Protein 3V2I (pdb70)

Structure (mmCIF, N/CA/C/O backbone):
data_3V2I
#
_entry.id   3V2I
#
_cell.length_a   53.340
_cell.length_b   93.580
_cell.length_c   106.760
_cell.angle_alpha   90.000
_cell.angle_beta   90.000
_cell.angle_gamma   90.000
#
_symmetry.space_group_name_H-M   'I 2 2 2'
#
loop_
_entity.id
_entity.type
_entity.pdbx_description
1 polymer 'Peptidyl-tRNA hydrolase'
2 non-polymer 'CITRIC ACID'
3 non-polymer 'UNKNOWN LIGAND'
4 water water
#
loop_
_atom_site.group_PDB
_atom_site.id
_atom_site.type_symbol
_atom_site.label_atom_id
_atom_site.label_alt_id
_atom_site.label_comp_id
_atom_site.label_asym_id
_atom_site.label_entity_id
_atom_site.label_seq_id
_atom_site.pdbx_PDB_ins_code
_atom_site.Cartn_x
_atom_site.Cartn_y
_atom_site.Cartn_z
_atom_site.occupancy
_atom_site.B_iso_or_equiv
_atom_site.auth_seq_id
_atom_site.auth_comp_id
_atom_site.auth_asym_id
_atom_site.auth_atom_id
_atom_site.pdbx_PDB_model_num
ATOM 1 N N . MET A 1 22 ? -3.491 13.047 29.535 1.00 29.19 1 MET A N 1
ATOM 2 C CA . MET A 1 22 ? -2.603 11.965 29.000 1.00 26.69 1 MET A CA 1
ATOM 3 C C . MET A 1 22 ? -1.243 12.544 28.667 1.00 23.88 1 MET A C 1
ATOM 4 O O . MET A 1 22 ? -1.118 13.490 27.882 1.00 23.38 1 MET A O 1
ATOM 9 N N . ILE A 1 23 ? -0.224 11.959 29.270 1.00 20.79 2 ILE A N 1
ATOM 10 C CA . ILE A 1 23 ? 1.128 12.514 29.212 1.00 19.04 2 ILE A CA 1
ATOM 11 C C . ILE A 1 23 ? 1.787 12.167 27.893 1.00 18.63 2 ILE A C 1
ATOM 12 O O . ILE A 1 23 ? 1.832 11.000 27.482 1.00 18.34 2 ILE A O 1
ATOM 17 N N . LYS A 1 24 ? 2.300 13.194 27.216 1.00 17.58 3 LYS A N 1
ATOM 18 C CA . LYS A 1 24 ? 2.952 13.033 25.940 1.00 17.97 3 LYS A CA 1
ATOM 19 C C . LYS A 1 24 ? 4.454 13.278 26.011 1.00 16.26 3 LYS A C 1
ATOM 20 O O . LYS A 1 24 ? 5.140 12.933 25.061 1.00 16.51 3 LYS A O 1
ATOM 26 N N . LEU A 1 25 ? 4.957 13.888 27.085 1.00 14.80 4 LEU A N 1
ATOM 27 C CA . LEU A 1 25 ? 6.390 14.126 27.278 1.00 13.84 4 LEU A CA 1
ATOM 28 C C . LEU A 1 25 ? 6.746 13.836 28.717 1.00 12.99 4 LEU A C 1
ATOM 29 O O . LEU A 1 25 ? 6.101 14.385 29.641 1.00 12.78 4 LEU A O 1
ATOM 34 N N . ILE A 1 26 ? 7.779 13.018 28.916 1.00 12.36 5 ILE A N 1
ATOM 35 C CA . ILE A 1 26 ? 8.385 12.795 30.225 1.00 11.98 5 ILE A CA 1
ATOM 36 C C . ILE A 1 26 ? 9.822 13.329 30.173 1.00 11.71 5 ILE A C 1
ATOM 37 O O . ILE A 1 26 ? 10.627 12.903 29.332 1.00 11.96 5 ILE A O 1
ATOM 42 N N . VAL A 1 27 ? 10.099 14.305 31.043 1.00 11.47 6 VAL A N 1
ATOM 43 C CA . VAL A 1 27 ? 11.385 14.944 31.150 1.00 11.42 6 VAL A CA 1
ATOM 44 C C . VAL A 1 27 ? 12.047 14.458 32.430 1.00 11.29 6 VAL A C 1
ATOM 45 O O . VAL A 1 27 ? 11.409 14.424 33.488 1.00 11.48 6 VAL A O 1
ATOM 49 N N . GLY A 1 28 ? 13.318 14.103 32.341 1.00 11.29 7 GLY A N 1
ATOM 50 C CA . GLY A 1 28 ? 14.130 13.879 33.529 1.00 11.34 7 GLY A CA 1
ATOM 51 C C . GLY A 1 28 ? 15.157 14.970 33.681 1.00 11.73 7 GLY A C 1
ATOM 52 O O . GLY A 1 28 ? 15.824 15.325 32.696 1.00 12.02 7 GLY A O 1
ATOM 53 N N . LEU A 1 29 ? 15.283 15.532 34.889 1.00 11.65 8 LEU A N 1
ATOM 54 C CA . LEU A 1 29 ? 16.225 16.624 35.130 1.00 11.88 8 LEU A CA 1
ATOM 55 C C . LEU A 1 29 ? 17.577 16.171 35.705 1.00 11.86 8 LEU A C 1
ATOM 56 O O . LEU A 1 29 ? 17.691 15.160 36.429 1.00 11.53 8 LEU A O 1
ATOM 61 N N . GLY A 1 30 ? 18.589 16.956 35.387 1.00 11.85 9 GLY A N 1
ATOM 62 C CA . GLY A 1 30 ? 19.964 16.678 35.822 1.00 12.25 9 GLY A CA 1
ATOM 63 C C . GLY A 1 30 ? 20.958 17.580 35.136 1.00 12.71 9 GLY A C 1
ATOM 64 O O . GLY A 1 30 ? 20.593 18.492 34.406 1.00 13.89 9 GLY A O 1
ATOM 65 N N . ASN A 1 31 ? 22.228 17.372 35.451 1.00 13.04 10 ASN A N 1
ATOM 66 C CA . ASN A 1 31 ? 23.334 18.069 34.802 1.00 13.60 10 ASN A CA 1
ATOM 67 C C . ASN A 1 31 ? 24.065 17.107 33.866 1.00 14.22 10 ASN A C 1
ATOM 68 O O . ASN A 1 31 ? 24.106 15.917 34.111 1.00 14.21 10 ASN A O 1
ATOM 73 N N . PRO A 1 32 ? 24.670 17.643 32.812 1.00 14.89 11 PRO A N 1
ATOM 74 C CA . PRO A 1 32 ? 25.408 16.868 31.804 1.00 16.29 11 PRO A CA 1
ATOM 75 C C . PRO A 1 32 ? 26.778 16.457 32.287 1.00 17.45 11 PRO A C 1
ATOM 76 O O . PRO A 1 32 ? 27.398 17.167 33.070 1.00 18.47 11 PRO A O 1
ATOM 80 N N . GLY A 1 33 ? 27.267 15.344 31.768 1.00 18.63 12 GLY A N 1
ATOM 81 C CA . GLY A 1 33 ? 28.653 14.960 31.996 1.00 19.70 12 GLY A CA 1
ATOM 82 C C . GLY A 1 33 ? 28.849 13.867 33.024 1.00 20.05 12 GLY A C 1
ATOM 83 O O . GLY A 1 33 ? 28.078 13.706 33.973 1.00 18.78 12 GLY A O 1
ATOM 84 N N . ALA A 1 34 ? 29.944 13.126 32.862 1.00 21.62 13 ALA A N 1
ATOM 85 C CA . ALA A 1 34 ? 30.234 12.003 33.733 1.00 22.94 13 ALA A CA 1
ATOM 86 C C . ALA A 1 34 ? 30.304 12.361 35.218 1.00 22.86 13 ALA A C 1
ATOM 87 O O . ALA A 1 34 ? 29.889 11.572 36.062 1.00 23.57 13 ALA A O 1
ATOM 89 N N . GLU A 1 35 ? 30.817 13.540 35.532 1.00 23.68 14 GLU A N 1
ATOM 90 C CA . GLU A 1 35 ? 31.023 13.926 36.924 1.00 23.75 14 GLU A CA 1
ATOM 91 C C . GLU A 1 35 ? 29.744 14.088 37.721 1.00 21.42 14 GLU A C 1
ATOM 92 O O . GLU A 1 35 ? 29.783 14.041 38.946 1.00 21.20 14 GLU A O 1
ATOM 98 N N . TYR A 1 36 ? 28.618 14.316 37.039 1.00 18.98 15 TYR A N 1
ATOM 99 C CA . TYR A 1 36 ? 27.368 14.600 37.722 1.00 17.54 15 TYR A CA 1
ATOM 100 C C . TYR A 1 36 ? 26.429 13.397 37.788 1.00 16.64 15 TYR A C 1
ATOM 101 O O . TYR A 1 36 ? 25.398 13.449 38.462 1.00 15.46 15 TYR A O 1
ATOM 110 N N . THR A 1 37 ? 26.778 12.309 37.107 1.00 17.24 16 THR A N 1
ATOM 111 C CA A THR A 1 37 ? 25.817 11.223 36.880 0.50 17.24 16 THR A CA 1
ATOM 112 C CA B THR A 1 37 ? 25.832 11.221 36.889 0.50 17.56 16 THR A CA 1
ATOM 113 C C . THR A 1 37 ? 25.232 10.606 38.156 1.00 16.76 16 THR A C 1
ATOM 114 O O . THR A 1 37 ? 24.059 10.217 38.162 1.00 17.23 16 THR A O 1
ATOM 121 N N . ALA A 1 38 ? 26.024 10.515 39.224 1.00 16.43 17 ALA A N 1
ATOM 122 C CA . ALA A 1 38 ? 25.590 9.856 40.475 1.00 15.93 17 ALA A CA 1
ATOM 123 C C . ALA A 1 38 ? 25.069 10.837 41.525 1.00 14.95 17 ALA A C 1
ATOM 124 O O . ALA A 1 38 ? 24.652 10.427 42.623 1.00 15.02 17 ALA A O 1
ATOM 126 N N . THR A 1 39 ? 25.075 12.125 41.209 1.00 14.50 18 THR A N 1
ATOM 127 C CA . THR A 1 39 ? 24.630 13.163 42.147 1.00 13.90 18 THR A CA 1
ATOM 128 C C . THR A 1 39 ? 23.114 13.173 42.343 1.00 13.28 18 THR A C 1
ATOM 129 O O . THR A 1 39 ? 22.341 12.817 41.449 1.00 12.90 18 THR A O 1
ATOM 133 N N . ARG A 1 40 ? 22.694 13.586 43.536 1.00 13.01 19 ARG A N 1
ATOM 134 C CA . ARG A 1 40 ? 21.272 13.713 43.877 1.00 12.55 19 ARG A CA 1
ATOM 135 C C . ARG A 1 40 ? 20.471 14.524 42.855 1.00 12.12 19 ARG A C 1
ATOM 136 O O . ARG A 1 40 ? 19.315 14.204 42.565 1.00 11.99 19 ARG A O 1
ATOM 144 N N . HIS A 1 41 ? 21.084 15.580 42.294 1.00 12.44 20 HIS A N 1
ATOM 145 C CA . HIS A 1 41 ? 20.391 16.486 41.389 1.00 12.57 20 HIS A CA 1
ATOM 146 C C . HIS A 1 41 ? 20.126 15.825 40.061 1.00 11.93 20 HIS A C 1
ATOM 147 O O . HIS A 1 41 ? 19.446 16.412 39.215 1.00 11.93 20 HIS A O 1
ATOM 154 N N . ASN A 1 42 ? 20.652 14.604 39.849 1.00 11.89 21 ASN A N 1
ATOM 155 C CA . ASN A 1 42 ? 20.374 13.804 38.653 1.00 11.82 21 ASN A CA 1
ATOM 156 C C . ASN A 1 42 ? 19.323 12.709 38.843 1.00 11.59 21 ASN A C 1
ATOM 157 O O . ASN A 1 42 ? 19.162 11.864 37.960 1.00 11.71 21 ASN A O 1
ATOM 162 N N . ALA A 1 43 ? 18.559 12.771 39.935 1.00 11.60 22 ALA A N 1
ATOM 163 C CA . ALA A 1 43 ? 17.569 11.724 40.229 1.00 11.51 22 ALA A CA 1
ATOM 164 C C . ALA A 1 43 ? 16.592 11.541 39.066 1.00 11.42 22 ALA A C 1
ATOM 165 O O . ALA A 1 43 ? 16.215 10.429 38.728 1.00 11.47 22 ALA A O 1
ATOM 167 N N . GLY A 1 44 ? 16.191 12.634 38.459 1.00 11.20 23 GLY A N 1
ATOM 168 C CA . GLY A 1 44 ? 15.280 12.581 37.315 1.00 11.15 23 GLY A CA 1
ATOM 169 C C . GLY A 1 44 ? 15.852 11.860 36.122 1.00 11.53 23 GLY A C 1
ATOM 170 O O . GLY A 1 44 ? 15.158 11.086 35.457 1.00 12.02 23 GLY A O 1
ATOM 171 N N . PHE A 1 45 ? 17.131 12.071 35.847 1.00 11.50 24 PHE A N 1
ATOM 172 C CA . PHE A 1 45 ? 17.798 11.280 34.821 1.00 12.11 24 PHE A CA 1
ATOM 173 C C . PHE A 1 45 ? 17.749 9.790 35.167 1.00 12.69 24 PHE A C 1
ATOM 174 O O . PHE A 1 45 ? 17.607 8.951 34.266 1.00 13.44 24 PHE A O 1
ATOM 182 N N . TRP A 1 46 ? 17.943 9.421 36.438 1.00 13.10 25 TRP A N 1
ATOM 183 C CA . TRP A 1 46 ? 17.904 7.998 36.787 1.00 13.60 25 TRP A CA 1
ATOM 184 C C . TRP A 1 46 ? 16.585 7.380 36.388 1.00 13.55 25 TRP A C 1
ATOM 185 O O . TRP A 1 46 ? 16.547 6.302 35.809 1.00 13.75 25 TRP A O 1
ATOM 196 N N . LEU A 1 47 ? 15.504 8.097 36.669 1.00 12.83 26 LEU A N 1
ATOM 197 C CA . LEU A 1 47 ? 14.172 7.587 36.345 1.00 13.34 26 LEU A CA 1
ATOM 198 C C . LEU A 1 47 ? 13.982 7.446 34.828 1.00 13.25 26 LEU A C 1
ATOM 199 O O . LEU A 1 47 ? 13.522 6.406 34.340 1.00 13.59 26 LEU A O 1
ATOM 204 N N . VAL A 1 48 ? 14.347 8.473 34.063 1.00 12.79 27 VAL A N 1
ATOM 205 C CA . VAL A 1 48 ? 14.145 8.426 32.637 1.00 13.40 27 VAL A CA 1
ATOM 206 C C . VAL A 1 48 ? 15.061 7.410 31.948 1.00 14.08 27 VAL A C 1
ATOM 207 O O . VAL A 1 48 ? 14.643 6.723 31.021 1.00 14.61 27 VAL A O 1
ATOM 211 N N . ASP A 1 49 ? 16.282 7.261 32.452 1.00 14.65 28 ASP A N 1
ATOM 212 C CA . ASP A 1 49 ? 17.213 6.248 31.926 1.00 15.93 28 ASP A CA 1
ATOM 213 C C . ASP A 1 49 ? 16.579 4.862 32.063 1.00 16.74 28 ASP A C 1
ATOM 214 O O . ASP A 1 49 ? 16.628 4.068 31.133 1.00 17.50 28 ASP A O 1
ATOM 219 N N . GLN A 1 50 ? 16.010 4.592 33.240 1.00 17.05 29 GLN A N 1
ATOM 220 C CA . GLN A 1 50 ? 15.432 3.275 33.538 1.00 18.57 29 GLN A CA 1
ATOM 221 C C . GLN A 1 50 ? 14.149 3.088 32.740 1.00 18.44 29 GLN A C 1
ATOM 222 O O . GLN A 1 50 ? 13.923 2.017 32.202 1.00 19.18 29 GLN A O 1
ATOM 228 N N . LEU A 1 51 ? 13.348 4.144 32.595 1.00 17.08 30 LEU A N 1
ATOM 229 C CA . LEU A 1 51 ? 12.132 4.081 31.775 1.00 17.24 30 LEU A CA 1
ATOM 230 C C . LEU A 1 51 ? 12.454 3.791 30.303 1.00 17.87 30 LEU A C 1
ATOM 231 O O . LEU A 1 51 ? 11.785 2.981 29.645 1.00 18.76 30 LEU A O 1
ATOM 236 N N . ALA A 1 52 ? 13.470 4.471 29.776 1.00 17.45 31 ALA A N 1
ATOM 237 C CA . ALA A 1 52 ? 13.929 4.244 28.404 1.00 18.44 31 ALA A CA 1
ATOM 238 C C . ALA A 1 52 ? 14.340 2.789 28.211 1.00 19.91 31 ALA A C 1
ATOM 239 O O . ALA A 1 52 ? 13.917 2.146 27.250 1.00 20.49 31 ALA A O 1
ATOM 241 N N . ARG A 1 53 ? 15.136 2.269 29.136 1.00 20.74 32 ARG A N 1
ATOM 242 C CA . ARG A 1 53 ? 15.618 0.886 29.022 1.00 22.52 32 ARG A CA 1
ATOM 243 C C . ARG A 1 53 ? 14.428 -0.072 29.011 1.00 24.17 32 ARG A C 1
ATOM 244 O O . ARG A 1 53 ? 14.325 -0.983 28.162 1.00 25.13 32 ARG A O 1
ATOM 246 N N . GLU A 1 54 ? 13.508 0.154 29.936 1.00 24.40 33 GLU A N 1
ATOM 247 C CA . GLU A 1 54 ? 12.327 -0.688 30.082 1.00 26.74 33 GLU A CA 1
ATOM 248 C C . GLU A 1 54 ? 11.500 -0.684 28.803 1.00 26.82 33 GLU A C 1
ATOM 249 O O . GLU A 1 54 ? 10.961 -1.729 28.413 1.00 28.68 33 GLU A O 1
ATOM 255 N N . ALA A 1 55 ? 11.435 0.473 28.132 1.00 25.51 34 ALA A N 1
ATOM 256 C CA . ALA A 1 55 ? 10.642 0.661 26.917 1.00 26.05 34 ALA A CA 1
ATOM 257 C C . ALA A 1 55 ? 11.379 0.256 25.627 1.00 26.96 34 ALA A C 1
ATOM 258 O O . ALA A 1 55 ? 10.790 0.278 24.545 1.00 27.65 34 ALA A O 1
ATOM 260 N N . GLY A 1 56 ? 12.653 -0.101 25.738 1.00 26.85 35 GLY A N 1
ATOM 261 C CA . GLY A 1 56 ? 13.474 -0.425 24.565 1.00 28.04 35 GLY A CA 1
ATOM 262 C C . GLY A 1 56 ? 13.784 0.783 23.695 1.00 27.70 35 GLY A C 1
ATOM 263 O O . GLY A 1 56 ? 14.003 0.655 22.488 1.00 28.31 35 GLY A O 1
ATOM 264 N N . ALA A 1 57 ? 13.806 1.961 24.313 1.00 27.19 36 ALA A N 1
ATOM 265 C CA . ALA A 1 57 ? 14.054 3.211 23.603 1.00 27.01 36 ALA A CA 1
ATOM 266 C C . ALA A 1 57 ? 15.506 3.590 23.803 1.00 27.88 36 ALA A C 1
ATOM 267 O O . ALA A 1 57 ? 16.068 3.339 24.866 1.00 29.73 36 ALA A O 1
ATOM 269 N N . THR A 1 58 ? 16.116 4.201 22.794 1.00 27.59 37 THR A N 1
ATOM 270 C CA . THR A 1 58 ? 17.492 4.659 22.895 1.00 28.13 37 THR A CA 1
ATOM 271 C C . THR A 1 58 ? 17.528 6.184 22.902 1.00 26.00 37 THR A C 1
ATOM 272 O O . THR A 1 58 ? 17.076 6.828 21.957 1.00 26.09 37 THR A O 1
ATOM 276 N N . LEU A 1 59 ? 18.049 6.749 23.986 1.00 24.68 38 LEU A N 1
ATOM 277 C CA . LEU A 1 59 ? 18.219 8.193 24.086 1.00 23.13 38 LEU A CA 1
ATOM 278 C C . LEU A 1 59 ? 19.402 8.625 23.219 1.00 23.84 38 LEU A C 1
ATOM 279 O O . LEU A 1 59 ? 20.506 8.077 23.338 1.00 25.24 38 LEU A O 1
ATOM 284 N N . ARG A 1 60 ? 19.143 9.597 22.347 1.00 23.47 39 ARG A N 1
ATOM 285 C CA . ARG A 1 60 ? 20.138 10.135 21.418 1.00 26.20 39 ARG A CA 1
ATOM 286 C C . ARG A 1 60 ? 20.199 11.647 21.500 1.00 24.83 39 ARG A C 1
ATOM 287 O O . ARG A 1 60 ? 19.196 12.313 21.711 1.00 22.30 39 ARG A O 1
ATOM 295 N N . ASP A 1 61 ? 21.394 12.194 21.279 1.00 25.98 40 ASP A N 1
ATOM 296 C CA . ASP A 1 61 ? 21.578 13.632 21.255 1.00 26.66 40 ASP A CA 1
ATOM 297 C C . ASP A 1 61 ? 20.782 14.230 20.099 1.00 26.68 40 ASP A C 1
ATOM 298 O O . ASP A 1 61 ? 20.992 13.852 18.945 1.00 28.81 40 ASP A O 1
ATOM 303 N N . GLU A 1 62 ? 19.895 15.168 20.414 1.00 24.75 41 GLU A N 1
ATOM 304 C CA . GLU A 1 62 ? 19.048 15.842 19.436 1.00 26.38 41 GLU A CA 1
ATOM 305 C C . GLU A 1 62 ? 19.270 17.352 19.597 1.00 24.42 41 GLU A C 1
ATOM 306 O O . GLU A 1 62 ? 18.783 17.962 20.546 1.00 21.88 41 GLU A O 1
ATOM 312 N N . ARG A 1 63 ? 20.038 17.960 18.691 1.00 24.85 42 ARG A N 1
ATOM 313 C CA . ARG A 1 63 ? 20.382 19.365 18.878 1.00 24.91 42 ARG A CA 1
ATOM 314 C C . ARG A 1 63 ? 19.143 20.239 18.892 1.00 22.97 42 ARG A C 1
ATOM 315 O O . ARG A 1 63 ? 19.136 21.266 19.537 1.00 22.16 42 ARG A O 1
ATOM 323 N N . ARG A 1 64 ? 18.087 19.840 18.178 1.00 23.00 43 ARG A N 1
ATOM 324 C CA . ARG A 1 64 ? 16.867 20.646 18.164 1.00 22.95 43 ARG A CA 1
ATOM 325 C C . ARG A 1 64 ? 16.284 20.833 19.566 1.00 20.37 43 ARG A C 1
ATOM 326 O O . ARG A 1 64 ? 15.665 21.865 19.858 1.00 19.88 43 ARG A O 1
ATOM 334 N N . PHE A 1 65 ? 16.483 19.830 20.423 1.00 18.36 44 PHE A N 1
ATOM 335 C CA . PHE A 1 65 ? 15.897 19.861 21.760 1.00 17.14 44 PHE A CA 1
ATOM 336 C C . PHE A 1 65 ? 16.918 20.089 22.872 1.00 16.60 44 PHE A C 1
ATOM 337 O O . PHE A 1 65 ? 16.580 19.990 24.041 1.00 16.57 44 PHE A O 1
ATOM 345 N N . HIS A 1 66 ? 18.164 20.361 22.513 1.00 17.09 45 HIS A N 1
ATOM 346 C CA . HIS A 1 66 ? 19.218 20.640 23.487 1.00 17.30 45 HIS A CA 1
ATOM 347 C C . HIS A 1 66 ? 19.326 19.553 24.529 1.00 16.51 45 HIS A C 1
ATOM 348 O O . HIS A 1 66 ? 19.530 19.835 25.698 1.00 15.84 45 HIS A O 1
ATOM 355 N N . GLY A 1 67 ? 19.243 18.304 24.101 1.00 16.16 46 GLY A N 1
ATOM 356 C CA . GLY A 1 67 ? 19.385 17.221 25.051 1.00 16.18 46 GLY A CA 1
ATOM 357 C C . GLY A 1 67 ? 19.259 15.845 24.444 1.00 16.93 46 GLY A C 1
ATOM 358 O O . GLY A 1 67 ? 19.187 15.696 23.232 1.00 17.59 46 GLY A O 1
ATOM 359 N N . PHE A 1 68 ? 19.248 14.833 25.306 1.00 15.99 47 PHE A N 1
ATOM 360 C CA . PHE A 1 68 ? 19.036 13.467 24.863 1.00 16.94 47 PHE A CA 1
ATOM 361 C C . PHE A 1 68 ? 17.533 13.203 24.734 1.00 15.85 47 PHE A C 1
ATOM 362 O O . PHE A 1 68 ? 16.745 13.590 25.603 1.00 14.23 47 PHE A O 1
ATOM 370 N N . TYR A 1 69 ? 17.150 12.499 23.677 1.00 16.48 48 TYR A N 1
ATOM 371 C CA . TYR A 1 69 ? 15.784 12.415 23.252 1.00 16.31 48 TYR A CA 1
ATOM 372 C C . TYR A 1 69 ? 15.498 11.016 22.705 1.00 17.32 48 TYR A C 1
ATOM 373 O O . TYR A 1 69 ? 16.329 10.401 22.029 1.00 18.21 48 TYR A O 1
ATOM 382 N N . ALA A 1 70 ? 14.292 10.536 22.987 1.00 17.24 49 ALA A N 1
ATOM 383 C CA . ALA A 1 70 ? 13.750 9.334 22.326 1.00 19.25 49 ALA A CA 1
ATOM 384 C C . ALA A 1 70 ? 12.247 9.439 22.170 1.00 19.47 49 ALA A C 1
ATOM 385 O O . ALA A 1 70 ? 11.566 9.992 23.034 1.00 19.06 49 ALA A O 1
ATOM 387 N N . LYS A 1 71 ? 11.722 8.886 21.078 1.00 21.96 50 LYS A N 1
ATOM 388 C CA . LYS A 1 71 ? 10.275 8.710 20.937 1.00 23.04 50 LYS A CA 1
ATOM 389 C C . LYS A 1 71 ? 9.966 7.278 21.333 1.00 23.70 50 LYS A C 1
ATOM 390 O O . LYS A 1 71 ? 10.291 6.343 20.594 1.00 25.41 50 LYS A O 1
ATOM 396 N N . ALA A 1 72 ? 9.347 7.119 22.494 1.00 22.19 51 ALA A N 1
ATOM 397 C CA . ALA A 1 72 ? 9.161 5.817 23.112 1.00 22.98 51 ALA A CA 1
ATOM 398 C C . ALA A 1 72 ? 7.745 5.351 22.872 1.00 23.65 51 ALA A C 1
ATOM 399 O O . ALA A 1 72 ? 6.851 6.167 22.628 1.00 23.72 51 ALA A O 1
ATOM 401 N N . ARG A 1 73 ? 7.562 4.033 22.886 1.00 24.81 52 ARG A N 1
ATOM 402 C CA . ARG A 1 73 ? 6.229 3.432 22.901 1.00 25.67 52 ARG A CA 1
ATOM 403 C C . ARG A 1 73 ? 6.008 2.910 24.313 1.00 24.98 52 ARG A C 1
ATOM 404 O O . ARG A 1 73 ? 6.696 1.973 24.746 1.00 25.89 52 ARG A O 1
ATOM 406 N N . LEU A 1 74 ? 5.094 3.539 25.051 1.00 22.87 53 LEU A N 1
ATOM 407 C CA . LEU A 1 74 ? 4.842 3.192 26.441 1.00 22.18 53 LEU A CA 1
ATOM 408 C C . LEU A 1 74 ? 3.384 2.813 26.597 1.00 21.33 53 LEU A C 1
ATOM 409 O O . LEU A 1 74 ? 2.510 3.664 26.498 1.00 20.38 53 LEU A O 1
ATOM 414 N N . TYR A 1 75 ? 3.136 1.542 26.875 1.00 20.99 54 TYR A N 1
ATOM 415 C CA . TYR A 1 75 ? 1.784 1.062 27.160 1.00 21.71 54 TYR A CA 1
ATOM 416 C C . TYR A 1 75 ? 0.788 1.479 26.075 1.00 21.65 54 TYR A C 1
ATOM 417 O O . TYR A 1 75 ? -0.353 1.868 26.351 1.00 21.12 54 TYR A O 1
ATOM 426 N N . GLY A 1 76 ? 1.237 1.372 24.828 1.00 22.30 55 GLY A N 1
ATOM 427 C CA . GLY A 1 76 ? 0.398 1.645 23.668 1.00 23.16 55 GLY A CA 1
ATOM 428 C C . GLY A 1 76 ? 0.362 3.098 23.222 1.00 22.91 55 GLY A C 1
ATOM 429 O O . GLY A 1 76 ? -0.328 3.430 22.244 1.00 24.22 55 GLY A O 1
ATOM 430 N N . GLU A 1 77 ? 1.081 3.966 23.931 1.00 21.98 56 GLU A N 1
ATOM 431 C CA . GLU A 1 77 ? 1.091 5.388 23.611 1.00 22.13 56 GLU A CA 1
ATOM 432 C C . GLU A 1 77 ? 2.464 5.841 23.143 1.00 22.55 56 GLU A C 1
ATOM 433 O O . GLU A 1 77 ? 3.492 5.327 23.591 1.00 22.70 56 GLU A O 1
ATOM 439 N N . GLU A 1 78 ? 2.460 6.821 22.240 1.00 23.07 57 GLU A N 1
ATOM 440 C CA . GLU A 1 78 ? 3.680 7.481 21.800 1.00 23.77 57 GLU A CA 1
ATOM 441 C C . GLU A 1 78 ? 4.038 8.560 22.825 1.00 20.76 57 GLU A C 1
ATOM 442 O O . GLU A 1 78 ? 3.257 9.492 23.027 1.00 20.94 57 GLU A O 1
ATOM 448 N N . VAL A 1 79 ? 5.184 8.411 23.491 1.00 18.72 58 VAL A N 1
ATOM 449 C CA . VAL A 1 79 ? 5.594 9.359 24.543 1.00 16.89 58 VAL A CA 1
ATOM 450 C C . VAL A 1 79 ? 7.025 9.795 24.309 1.00 15.99 58 VAL A C 1
ATOM 451 O O . VAL A 1 79 ? 7.939 8.963 24.217 1.00 15.87 58 VAL A O 1
ATOM 455 N N . HIS A 1 80 ? 7.235 11.108 24.244 1.00 15.24 59 HIS A N 1
ATOM 456 C CA . HIS A 1 80 ? 8.596 11.622 24.077 1.00 14.74 59 HIS A CA 1
ATOM 457 C C . HIS A 1 80 ? 9.317 11.574 25.391 1.00 13.79 59 HIS A C 1
ATOM 458 O O . HIS A 1 80 ? 8.714 11.884 26.411 1.00 13.53 59 HIS A O 1
ATOM 465 N N . LEU A 1 81 ? 10.591 11.185 25.355 1.00 13.61 60 LEU A N 1
ATOM 466 C CA . LEU A 1 81 ? 11.455 11.163 26.537 1.00 13.26 60 LEU A CA 1
ATOM 467 C C . LEU A 1 81 ? 12.578 12.159 26.348 1.00 13.20 60 LEU A C 1
ATOM 468 O O . LEU A 1 81 ? 13.221 12.179 25.292 1.00 13.66 60 LEU A O 1
ATOM 473 N N . LEU A 1 82 ? 12.852 12.961 27.378 1.00 12.72 61 LEU A N 1
ATOM 474 C CA . LEU A 1 82 ? 13.858 14.019 27.254 1.00 12.77 61 LEU A CA 1
ATOM 475 C C . LEU A 1 82 ? 14.706 14.162 28.510 1.00 12.45 61 LEU A C 1
ATOM 476 O O . LEU A 1 82 ? 14.167 14.238 29.602 1.00 11.87 61 LEU A O 1
ATOM 481 N N . GLU A 1 83 ? 16.022 14.228 28.317 1.00 12.36 62 GLU A N 1
ATOM 482 C CA . GLU A 1 83 ? 16.979 14.628 29.352 1.00 12.45 62 GLU A CA 1
ATOM 483 C C . GLU A 1 83 ? 17.765 15.844 28.866 1.00 12.46 62 GLU A C 1
ATOM 484 O O . GLU A 1 83 ? 18.740 15.679 28.097 1.00 12.62 62 GLU A O 1
ATOM 490 N N . PRO A 1 84 ? 17.397 17.054 29.320 1.00 12.28 63 PRO A N 1
ATOM 491 C CA . PRO A 1 84 ? 18.111 18.233 28.845 1.00 12.80 63 PRO A CA 1
ATOM 492 C C . PRO A 1 84 ? 19.595 18.171 29.158 1.00 13.16 63 PRO A C 1
ATOM 493 O O . PRO A 1 84 ? 19.967 17.656 30.210 1.00 12.83 63 PRO A O 1
ATOM 497 N N . GLN A 1 85 ? 20.419 18.668 28.252 1.00 13.95 64 GLN A N 1
ATOM 498 C CA . GLN A 1 85 ? 21.881 18.711 28.427 1.00 14.65 64 GLN A CA 1
ATOM 499 C C . GLN A 1 85 ? 22.372 20.145 28.497 1.00 14.88 64 GLN A C 1
ATOM 500 O O . GLN A 1 85 ? 23.475 20.459 28.085 1.00 16.64 64 GLN A O 1
ATOM 506 N N . THR A 1 86 ? 21.564 20.980 29.136 1.00 14.09 65 THR A N 1
ATOM 507 C CA . THR A 1 86 ? 21.732 22.408 29.210 1.00 14.34 65 THR A CA 1
ATOM 508 C C . THR A 1 86 ? 22.398 22.912 30.491 1.00 14.29 65 THR A C 1
ATOM 509 O O . THR A 1 86 ? 22.647 24.104 30.622 1.00 14.93 65 THR A O 1
ATOM 513 N N . TYR A 1 87 ? 22.674 21.994 31.442 1.00 13.97 66 TYR A N 1
ATOM 514 C CA . TYR A 1 87 ? 22.837 22.299 32.865 1.00 13.74 66 TYR A CA 1
ATOM 515 C C . TYR A 1 87 ? 21.459 22.569 33.492 1.00 13.33 66 TYR A C 1
ATOM 516 O O . TYR A 1 87 ? 20.512 22.975 32.825 1.00 12.65 66 TYR A O 1
ATOM 525 N N . MET A 1 88 ? 21.341 22.305 34.787 1.00 13.18 67 MET A N 1
ATOM 526 C CA . MET A 1 88 ? 20.037 22.299 35.445 1.00 13.05 67 MET A CA 1
ATOM 527 C C . MET A 1 88 ? 19.280 23.604 35.253 1.00 13.44 67 MET A C 1
ATOM 528 O O . MET A 1 88 ? 18.080 23.584 34.927 1.00 13.27 67 MET A O 1
ATOM 533 N N . ASN A 1 89 ? 19.956 24.736 35.454 1.00 14.22 68 ASN A N 1
ATOM 534 C CA . ASN A 1 89 ? 19.293 26.050 35.464 1.00 14.76 68 ASN A CA 1
ATOM 535 C C . ASN A 1 89 ? 18.859 26.555 34.098 1.00 14.74 68 ASN A C 1
ATOM 536 O O . ASN A 1 89 ? 18.250 27.630 34.007 1.00 16.53 68 ASN A O 1
ATOM 541 N N . ARG A 1 90 ? 19.208 25.805 33.036 1.00 14.15 69 ARG A N 1
ATOM 542 C CA . ARG A 1 90 ? 18.800 26.137 31.673 1.00 13.96 69 ARG A CA 1
ATOM 543 C C . ARG A 1 90 ? 17.878 25.074 31.057 1.00 13.42 69 ARG A C 1
ATOM 544 O O . ARG A 1 90 ? 17.599 25.099 29.871 1.00 14.02 69 ARG A O 1
ATOM 552 N N . SER A 1 91 ? 17.347 24.181 31.896 1.00 12.89 70 SER A N 1
ATOM 553 C CA . SER A 1 91 ? 16.517 23.060 31.426 1.00 12.17 70 SER A CA 1
ATOM 554 C C . SER A 1 91 ? 15.314 23.513 30.605 1.00 12.32 70 SER A C 1
ATOM 555 O O . SER A 1 91 ? 14.844 22.789 29.728 1.00 11.67 70 SER A O 1
ATOM 558 N N . GLY A 1 92 ? 14.781 24.682 30.938 1.00 12.81 71 GLY A N 1
ATOM 559 C CA . GLY A 1 92 ? 13.640 25.215 30.205 1.00 13.63 71 GLY A CA 1
ATOM 560 C C . GLY A 1 92 ? 13.865 25.422 28.720 1.00 14.30 71 GLY A C 1
ATOM 561 O O . GLY A 1 92 ? 12.916 25.255 27.920 1.00 13.71 71 GLY A O 1
ATOM 562 N N . GLN A 1 93 ? 15.088 25.761 28.313 1.00 15.50 72 GLN A N 1
ATOM 563 C CA . GLN A 1 93 ? 15.388 25.932 26.876 1.00 16.81 72 GLN A CA 1
ATOM 564 C C . GLN A 1 93 ? 15.149 24.631 26.124 1.00 15.73 72 GLN A C 1
ATOM 565 O O . GLN A 1 93 ? 14.669 24.615 24.995 1.00 16.12 72 GLN A O 1
ATOM 571 N N . SER A 1 94 ? 15.472 23.537 26.794 1.00 15.97 73 SER A N 1
ATOM 572 C CA . SER A 1 94 ? 15.266 22.194 26.209 1.00 14.08 73 SER A CA 1
ATOM 573 C C . SER A 1 94 ? 13.784 21.787 26.141 1.00 13.44 73 SER A C 1
ATOM 574 O O . SER A 1 94 ? 13.249 21.354 25.087 1.00 12.86 73 SER A O 1
ATOM 577 N N . VAL A 1 95 ? 13.093 21.932 27.269 1.00 12.99 74 VAL A N 1
ATOM 578 C CA . VAL A 1 95 ? 11.704 21.524 27.364 1.00 12.51 74 VAL A CA 1
ATOM 579 C C . VAL A 1 95 ? 10.837 22.325 26.373 1.00 12.81 74 VAL A C 1
ATOM 580 O O . VAL A 1 95 ? 9.975 21.728 25.722 1.00 12.76 74 VAL A O 1
ATOM 584 N N . VAL A 1 96 ? 11.037 23.659 26.260 1.00 13.77 75 VAL A N 1
ATOM 585 C CA . VAL A 1 96 ? 10.139 24.468 25.468 1.00 14.13 75 VAL A CA 1
ATOM 586 C C . VAL A 1 96 ? 10.409 24.187 23.992 1.00 14.02 75 VAL A C 1
ATOM 587 O O . VAL A 1 96 ? 9.472 24.216 23.209 1.00 14.21 75 VAL A O 1
ATOM 591 N N . ALA A 1 97 ? 11.656 23.915 23.610 1.00 13.95 76 ALA A N 1
ATOM 592 C CA . ALA A 1 97 ? 11.978 23.590 22.233 1.00 14.24 76 ALA A CA 1
ATOM 593 C C . ALA A 1 97 ? 11.187 22.375 21.782 1.00 13.99 76 ALA A C 1
ATOM 594 O O . ALA A 1 97 ? 10.561 22.386 20.722 1.00 15.11 76 ALA A O 1
ATOM 596 N N . LEU A 1 98 ? 11.136 21.350 22.633 1.00 13.35 77 LEU A N 1
ATOM 597 C CA . LEU A 1 98 ? 10.405 20.132 22.294 1.00 13.30 77 LEU A CA 1
ATOM 598 C C . LEU A 1 98 ? 8.887 20.376 22.348 1.00 13.67 77 LEU A C 1
ATOM 599 O O . LEU A 1 98 ? 8.152 20.010 21.432 1.00 13.88 77 LEU A O 1
ATOM 604 N N . ALA A 1 99 ? 8.428 21.030 23.396 1.00 14.22 78 ALA A N 1
ATOM 605 C CA . ALA A 1 99 ? 6.990 21.252 23.588 1.00 14.61 78 ALA A CA 1
ATOM 606 C C . ALA A 1 99 ? 6.416 22.052 22.435 1.00 15.31 78 ALA A C 1
ATOM 607 O O . ALA A 1 99 ? 5.349 21.710 21.930 1.00 16.11 78 ALA A O 1
ATOM 609 N N . HIS A 1 100 ? 7.115 23.094 21.996 1.00 16.09 79 HIS A N 1
ATOM 610 C CA . HIS A 1 100 ? 6.624 23.888 20.853 1.00 17.08 79 HIS A CA 1
ATOM 611 C C . HIS A 1 100 ? 6.687 23.138 19.541 1.00 17.39 79 HIS A C 1
ATOM 612 O O . HIS A 1 100 ? 5.799 23.299 18.672 1.00 18.40 79 HIS A O 1
ATOM 619 N N . PHE A 1 101 ? 7.722 22.323 19.366 1.00 17.17 80 PHE A N 1
ATOM 620 C CA . PHE A 1 101 ? 7.865 21.537 18.148 1.00 17.72 80 PHE A CA 1
ATOM 621 C C . PHE A 1 101 ? 6.746 20.529 17.952 1.00 17.57 80 PHE A C 1
ATOM 622 O O . PHE A 1 101 ? 6.187 20.415 16.852 1.00 18.45 80 PHE A O 1
ATOM 630 N N . PHE A 1 102 ? 6.378 19.817 19.012 1.00 16.75 81 PHE A N 1
ATOM 631 C CA . PHE A 1 102 ? 5.331 18.797 18.912 1.00 16.98 81 PHE A CA 1
ATOM 632 C C . PHE A 1 102 ? 3.949 19.284 19.400 1.00 16.99 81 PHE A C 1
ATOM 633 O O . PHE A 1 102 ? 3.004 18.498 19.427 1.00 17.42 81 PHE A O 1
ATOM 641 N N . LYS A 1 103 ? 3.848 20.561 19.751 1.00 16.92 82 LYS A N 1
ATOM 642 C CA . LYS A 1 103 ? 2.604 21.175 20.243 1.00 17.23 82 LYS A CA 1
ATOM 643 C C . LYS A 1 103 ? 2.063 20.417 21.468 1.00 16.10 82 LYS A C 1
ATOM 644 O O . LYS A 1 103 ? 0.907 19.963 21.511 1.00 16.46 82 LYS A O 1
ATOM 650 N N . ILE A 1 104 ? 2.934 20.331 22.468 1.00 14.84 83 ILE A N 1
ATOM 651 C CA A ILE A 1 104 ? 2.623 19.679 23.751 0.50 14.72 83 ILE A CA 1
ATOM 652 C CA B ILE A 1 104 ? 2.624 19.666 23.736 0.50 14.51 83 ILE A CA 1
ATOM 653 C C . ILE A 1 104 ? 2.332 20.725 24.809 1.00 14.61 83 ILE A C 1
ATOM 654 O O . ILE A 1 104 ? 3.122 21.673 25.017 1.00 15.43 83 ILE A O 1
ATOM 663 N N . LEU A 1 105 ? 1.200 20.577 25.489 1.00 14.44 84 LEU A N 1
ATOM 664 C CA . LEU A 1 105 ? 0.781 21.521 26.528 1.00 14.90 84 LEU A CA 1
ATOM 665 C C . LEU A 1 105 ? 1.428 21.189 27.859 1.00 15.13 84 LEU A C 1
ATOM 666 O O . LEU A 1 105 ? 1.752 20.010 28.109 1.00 14.43 84 LEU A O 1
ATOM 671 N N . PRO A 1 106 ? 1.550 22.194 28.754 1.00 15.82 85 PRO A N 1
ATOM 672 C CA . PRO A 1 106 ? 2.081 21.894 30.077 1.00 16.08 85 PRO A CA 1
ATOM 673 C C . PRO A 1 106 ?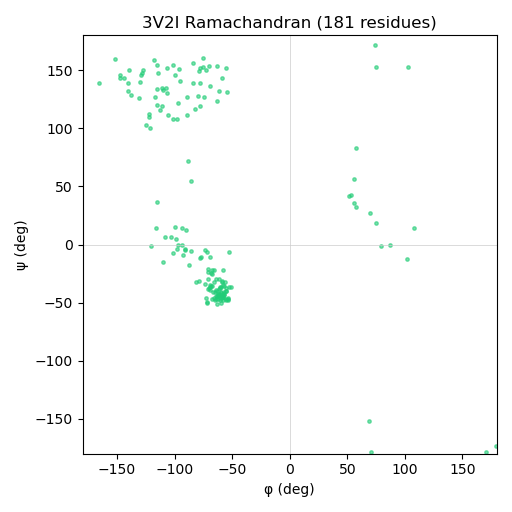 1.345 20.742 30.787 1.00 16.01 85 PRO A C 1
ATOM 674 O O . PRO A 1 106 ? 1.987 19.908 31.421 1.00 15.42 85 PRO A O 1
ATOM 678 N N . ASN A 1 107 ? 0.031 20.632 30.623 1.00 17.05 86 ASN A N 1
ATOM 679 C CA . ASN A 1 107 ? -0.747 19.589 31.275 1.00 17.82 86 ASN A CA 1
ATOM 680 C C . ASN A 1 107 ? -0.461 18.187 30.738 1.00 16.43 86 ASN A C 1
ATOM 681 O O . ASN A 1 107 ? -0.869 17.198 31.355 1.00 16.21 86 ASN A O 1
ATOM 686 N N . GLU A 1 108 ? 0.267 18.122 29.622 1.00 14.98 87 GLU A N 1
ATOM 687 C CA . GLU A 1 108 ? 0.651 16.883 28.961 1.00 14.70 87 GLU A CA 1
ATOM 688 C C . GLU A 1 108 ? 2.118 16.528 29.248 1.00 13.63 87 GLU A C 1
ATOM 689 O O . GLU A 1 108 ? 2.631 15.598 28.643 1.00 13.70 87 GLU A O 1
ATOM 695 N N . ILE A 1 109 ? 2.774 17.291 30.125 1.00 13.04 88 ILE A N 1
ATOM 696 C CA . ILE A 1 109 ? 4.191 17.114 30.460 1.00 13.06 88 ILE A CA 1
ATOM 697 C C . ILE A 1 109 ? 4.340 16.601 31.899 1.00 12.70 88 ILE A C 1
ATOM 698 O O . ILE A 1 109 ? 3.678 17.108 32.839 1.00 12.99 88 ILE A O 1
ATOM 703 N N . LEU A 1 110 ? 5.209 15.602 32.059 1.00 12.54 89 LEU A N 1
ATOM 704 C CA . LEU A 1 110 ? 5.623 15.134 33.382 1.00 12.49 89 LEU A CA 1
ATOM 705 C C . LEU A 1 110 ? 7.116 15.382 33.528 1.00 11.72 89 LEU A C 1
ATOM 706 O O . LEU A 1 110 ? 7.898 14.956 32.661 1.00 11.47 89 LEU A O 1
ATOM 711 N N . VAL A 1 111 ? 7.497 16.057 34.610 1.00 11.53 90 VAL A N 1
ATOM 712 C CA . VAL A 1 111 ? 8.900 16.337 34.924 1.00 11.43 90 VAL A CA 1
ATOM 713 C C . VAL A 1 111 ? 9.307 15.557 36.182 1.00 11.01 90 VAL A C 1
ATOM 714 O O . VAL A 1 111 ? 8.759 15.798 37.260 1.00 11.52 90 VAL A O 1
ATOM 718 N N . ALA A 1 112 ? 10.238 14.636 36.012 1.00 10.83 91 ALA A N 1
ATOM 719 C CA . ALA A 1 112 ? 10.844 13.881 37.116 1.00 10.93 91 ALA A CA 1
ATOM 720 C C . ALA A 1 112 ? 12.064 14.638 37.647 1.00 11.01 91 ALA A C 1
ATOM 721 O O . ALA A 1 112 ? 12.972 14.997 36.876 1.00 10.69 91 ALA A O 1
ATOM 723 N N . HIS A 1 113 ? 12.084 14.881 38.963 1.00 11.39 92 HIS A N 1
ATOM 724 C CA . HIS A 1 113 ? 13.148 15.667 39.586 1.00 11.25 92 HIS A CA 1
ATOM 725 C C . HIS A 1 113 ? 13.379 15.269 41.019 1.00 11.46 92 HIS A C 1
ATOM 726 O O . HIS A 1 113 ? 12.495 14.680 41.675 1.00 11.34 92 HIS A O 1
ATOM 733 N N . ASP A 1 114 ? 14.562 15.608 41.523 1.00 11.82 93 ASP A N 1
ATOM 734 C CA . ASP A 1 114 ? 14.911 15.473 42.925 1.00 12.53 93 ASP A CA 1
ATOM 735 C C . ASP A 1 114 ? 14.128 16.459 43.776 1.00 12.64 93 ASP A C 1
ATOM 736 O O . ASP A 1 114 ? 13.958 17.630 43.390 1.00 13.01 93 ASP A O 1
ATOM 741 N N . GLU A 1 115 ? 13.621 15.978 44.901 1.00 12.93 94 GLU A N 1
ATOM 742 C CA . GLU A 1 115 ? 12.797 16.783 45.806 1.00 14.08 94 GLU A CA 1
ATOM 743 C C . GLU A 1 115 ? 13.393 16.833 47.211 1.00 14.83 94 GLU A C 1
ATOM 744 O O . GLU A 1 115 ? 13.398 15.818 47.933 1.00 14.16 94 GLU A O 1
ATOM 750 N N . LEU A 1 116 ? 13.905 18.004 47.599 1.00 15.56 95 LEU A N 1
ATOM 751 C CA . LEU A 1 116 ? 14.481 18.226 48.917 1.00 17.05 95 LEU A CA 1
ATOM 752 C C . LEU A 1 116 ? 13.437 18.069 50.024 1.00 18.05 95 LEU A C 1
ATOM 753 O O . LEU A 1 116 ? 13.784 17.686 51.128 1.00 18.98 95 LEU A O 1
ATOM 758 N N . ASP A 1 117 ? 12.177 18.372 49.724 1.00 18.79 96 ASP A N 1
ATOM 759 C CA . ASP A 1 117 ? 11.140 18.415 50.760 1.00 21.47 96 ASP A CA 1
ATOM 760 C C . ASP A 1 117 ? 10.416 17.100 50.982 1.00 20.08 96 ASP A C 1
ATOM 761 O O . ASP A 1 117 ? 9.364 17.075 51.624 1.00 20.97 96 ASP A O 1
ATOM 766 N N . LEU A 1 118 ? 10.957 16.022 50.430 1.00 18.21 97 LEU A N 1
ATOM 767 C CA . LEU A 1 118 ? 10.509 14.668 50.729 1.00 17.88 97 LEU A CA 1
ATOM 768 C C . LEU A 1 118 ? 11.712 13.836 51.144 1.00 17.17 97 LEU A C 1
ATOM 769 O O . LEU A 1 118 ? 12.809 14.079 50.676 1.00 16.51 97 LEU A O 1
ATOM 774 N N . PRO A 1 119 ? 11.508 12.836 52.009 1.00 17.36 98 PRO A N 1
ATOM 775 C CA . PRO A 1 119 ? 12.642 12.027 52.426 1.00 17.03 98 PRO A CA 1
ATOM 776 C C . PRO A 1 119 ? 13.076 11.041 51.348 1.00 16.18 98 PRO A C 1
ATOM 777 O O . PRO A 1 119 ? 12.263 10.673 50.475 1.00 15.75 98 PRO A O 1
ATOM 781 N N . PRO A 1 120 ? 14.326 10.542 51.440 1.00 16.31 99 PRO A N 1
ATOM 782 C CA . PRO A 1 120 ? 14.714 9.435 50.575 1.00 15.96 99 PRO A CA 1
ATOM 783 C C . PRO A 1 120 ? 13.730 8.266 50.730 1.00 16.36 99 PRO A C 1
ATOM 784 O O . PRO A 1 120 ? 13.391 7.896 51.861 1.00 17.93 99 PRO A O 1
ATOM 788 N N . GLY A 1 121 ? 13.253 7.722 49.619 1.00 16.38 100 GLY A N 1
ATOM 789 C CA . GLY A 1 121 ? 12.330 6.609 49.658 1.00 17.14 100 GLY A CA 1
ATOM 790 C C . GLY A 1 121 ? 10.897 7.018 49.406 1.00 17.40 100 GLY A C 1
ATOM 791 O O . GLY A 1 121 ? 10.028 6.150 49.203 1.00 18.82 100 GLY A O 1
ATOM 792 N N . ALA A 1 122 ? 10.636 8.324 49.436 1.00 17.09 101 ALA A N 1
ATOM 793 C CA . ALA A 1 122 ? 9.331 8.878 49.066 1.00 17.09 101 ALA A CA 1
ATOM 794 C C . ALA A 1 122 ? 9.297 9.338 47.615 1.00 16.62 101 ALA A C 1
ATOM 795 O O . ALA A 1 122 ? 10.277 9.849 47.091 1.00 15.85 101 ALA A O 1
ATOM 797 N N . VAL A 1 123 ? 8.168 9.091 46.951 1.00 17.45 102 VAL A N 1
ATOM 798 C CA . VAL A 1 123 ? 7.922 9.636 45.624 1.00 17.11 102 VAL A CA 1
ATOM 799 C C . VAL A 1 123 ? 6.453 10.062 45.517 1.00 17.73 102 VAL A C 1
ATOM 800 O O . VAL A 1 123 ? 5.569 9.358 46.005 1.00 18.18 102 VAL A O 1
ATOM 804 N N . LYS A 1 124 ? 6.202 11.217 44.890 1.00 17.32 103 LYS A N 1
ATOM 805 C CA . LYS A 1 124 ? 4.853 11.747 44.779 1.00 18.21 103 LYS A CA 1
ATOM 806 C C . LYS A 1 124 ? 4.621 12.333 43.410 1.00 16.54 103 LYS A C 1
ATOM 807 O O . LYS A 1 124 ? 5.559 12.792 42.756 1.00 15.71 103 LYS A O 1
ATOM 813 N N . LEU A 1 125 ? 3.371 12.271 42.963 1.00 16.09 104 LEU A N 1
ATOM 814 C CA . LEU A 1 125 ? 2.923 12.874 41.716 1.00 15.73 104 LEU A CA 1
ATOM 815 C C . LEU A 1 125 ? 2.091 14.104 42.037 1.00 16.11 104 LEU A C 1
ATOM 816 O O . LEU A 1 125 ? 1.161 14.032 42.852 1.00 17.04 104 LEU A O 1
ATOM 821 N N . LYS A 1 126 ? 2.399 15.229 41.401 1.00 16.04 105 LYS A N 1
ATOM 822 C CA . LYS A 1 126 ? 1.684 16.483 41.667 1.00 17.53 105 LYS A CA 1
ATOM 823 C C . LYS A 1 126 ? 1.594 17.353 40.436 1.00 16.76 105 LYS A C 1
ATOM 824 O O . LYS A 1 126 ? 2.532 17.404 39.657 1.00 16.09 105 LYS A O 1
ATOM 830 N N . LEU A 1 127 ? 0.463 18.045 40.268 1.00 17.66 106 LEU A N 1
ATOM 831 C CA . LEU A 1 127 ? 0.292 19.029 39.190 1.00 18.02 106 LEU A CA 1
ATOM 832 C C . LEU A 1 127 ? 0.576 20.411 39.750 1.00 19.22 106 LEU A C 1
ATOM 833 O O . LEU A 1 127 ? -0.078 20.848 40.695 1.00 20.51 106 LEU A O 1
ATOM 838 N N . GLY A 1 128 ? 1.543 21.114 39.167 1.00 20.06 107 GLY A N 1
ATOM 839 C CA . GLY A 1 128 ? 1.933 22.440 39.650 1.00 21.73 107 GLY A CA 1
ATOM 840 C C . GLY A 1 128 ? 2.612 22.429 41.002 1.00 23.17 107 GLY A C 1
ATOM 841 O O . GLY A 1 128 ? 3.217 21.433 41.386 1.00 22.68 107 GLY A O 1
ATOM 842 N N . GLY A 1 129 ? 2.470 23.536 41.735 1.00 26.74 108 GLY A N 1
ATOM 843 C CA . GLY A 1 129 ? 2.948 23.623 43.123 1.00 28.80 108 GLY A CA 1
ATOM 844 C C . GLY A 1 129 ? 4.178 24.487 43.385 1.00 29.89 108 GLY A C 1
ATOM 845 O O . GLY A 1 129 ? 4.778 24.405 44.463 1.00 33.71 108 GLY A O 1
ATOM 846 N N . GLY A 1 130 ? 4.573 25.318 42.428 1.00 30.08 109 GLY A N 1
ATOM 847 C CA . GLY A 1 130 ? 5.782 26.133 42.624 1.00 28.89 109 GLY A CA 1
ATOM 848 C C . GLY A 1 130 ? 7.053 25.298 42.503 1.00 27.86 109 GLY A C 1
ATOM 849 O O . GLY A 1 130 ? 7.008 24.059 42.416 1.00 26.42 109 GLY A O 1
ATOM 850 N N . SER A 1 131 ? 8.196 25.977 42.490 1.00 26.77 110 SER A N 1
ATOM 851 C CA . SER A 1 131 ? 9.462 25.321 42.201 1.00 26.65 110 SER A CA 1
ATOM 852 C C . SER A 1 131 ? 10.143 24.728 43.427 1.00 26.40 110 SER A C 1
ATOM 853 O O . SER A 1 131 ? 11.040 23.901 43.307 1.00 25.81 110 SER A O 1
ATOM 856 N N . GLY A 1 132 ? 9.739 25.167 44.616 1.00 26.86 111 GLY A N 1
ATOM 857 C CA . GLY A 1 132 ? 10.371 24.707 45.843 1.00 27.70 111 GLY A CA 1
ATOM 858 C C . GLY A 1 132 ? 11.861 24.987 45.837 1.00 27.09 111 GLY A C 1
ATOM 859 O O . GLY A 1 132 ? 12.630 24.205 46.391 1.00 29.91 111 GLY A O 1
ATOM 860 N N . GLY A 1 133 ? 12.265 26.086 45.191 1.00 26.60 112 GLY A N 1
ATOM 861 C CA . GLY A 1 133 ? 13.673 26.477 45.088 1.00 26.46 112 GLY A CA 1
ATOM 862 C C . GLY A 1 133 ? 14.519 25.753 44.050 1.00 25.17 112 GLY A C 1
ATOM 863 O O . GLY A 1 133 ? 15.700 26.072 43.867 1.00 27.36 112 GLY A O 1
ATOM 864 N N . HIS A 1 134 ? 13.913 24.810 43.340 1.00 21.68 113 HIS A N 1
ATOM 865 C CA . HIS A 1 134 ? 14.631 23.971 42.376 1.00 18.88 113 HIS A CA 1
ATOM 866 C C . HIS A 1 134 ? 14.865 24.772 41.113 1.00 18.59 113 HIS A C 1
ATOM 867 O O . HIS A 1 134 ? 13.909 25.206 40.474 1.00 17.59 113 HIS A O 1
ATOM 874 N N . ASN A 1 135 ? 16.131 24.980 40.747 1.00 18.82 114 ASN A N 1
ATOM 875 C CA . ASN A 1 135 ? 16.458 25.831 39.593 1.00 19.66 114 ASN A CA 1
ATOM 876 C C . ASN A 1 135 ? 16.045 25.259 38.222 1.00 17.39 114 ASN A C 1
ATOM 877 O O . ASN A 1 135 ? 15.853 26.015 37.272 1.00 17.73 114 ASN A O 1
ATOM 882 N N . GLY A 1 136 ? 15.911 23.946 38.120 1.00 16.03 115 GLY A N 1
ATOM 883 C CA . GLY A 1 136 ? 15.413 23.330 36.886 1.00 14.94 115 GLY A CA 1
ATOM 884 C C . GLY A 1 136 ? 13.934 23.598 36.700 1.00 14.34 115 GLY A C 1
ATOM 885 O O . GLY A 1 136 ? 13.48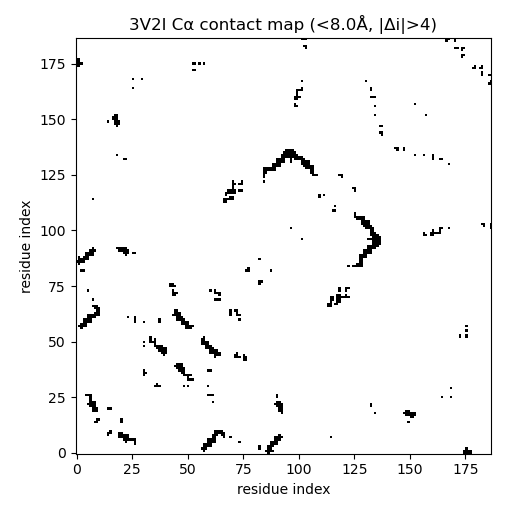9 24.058 35.654 1.00 13.67 115 GLY A O 1
ATOM 886 N N . LEU A 1 137 ? 13.152 23.347 37.745 1.00 13.79 116 LEU A N 1
ATOM 887 C CA . LEU A 1 137 ? 11.745 23.697 37.705 1.00 14.25 116 LEU A CA 1
ATOM 888 C C . LEU A 1 137 ? 11.522 25.192 37.444 1.00 14.93 116 LEU A C 1
ATOM 889 O O . LEU A 1 137 ? 10.637 25.570 36.655 1.00 14.54 116 LEU A O 1
ATOM 894 N N . LYS A 1 138 ? 12.305 26.046 38.101 1.00 16.08 117 LYS A N 1
ATOM 895 C CA . LYS A 1 138 ? 12.183 27.483 37.879 1.00 17.93 117 LYS A CA 1
ATOM 896 C C . LYS A 1 138 ? 12.297 27.813 36.403 1.00 16.66 117 LYS A C 1
ATOM 897 O O . LYS A 1 138 ? 11.478 28.589 35.863 1.00 16.94 117 LYS A O 1
ATOM 903 N N . ASP A 1 139 ? 13.324 27.248 35.755 1.00 15.57 118 ASP A N 1
ATOM 904 C CA . ASP A 1 139 ? 13.594 27.585 34.355 1.00 15.31 118 ASP A CA 1
ATOM 905 C C . ASP A 1 139 ? 12.532 27.031 33.406 1.00 14.73 118 ASP A C 1
ATOM 906 O O . ASP A 1 139 ? 12.167 27.675 32.435 1.00 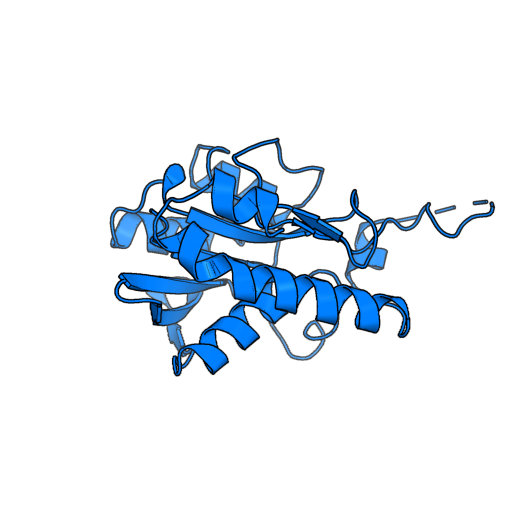15.09 118 ASP A O 1
ATOM 911 N N . ILE A 1 140 ? 12.035 25.830 33.701 1.00 13.89 119 ILE A N 1
ATOM 912 C CA . ILE A 1 140 ? 10.951 25.222 32.901 1.00 13.60 119 ILE A CA 1
ATOM 913 C C . ILE A 1 140 ? 9.675 26.042 32.999 1.00 14.64 119 ILE A C 1
ATOM 914 O O . ILE A 1 140 ? 9.050 26.372 31.973 1.00 14.80 119 ILE A O 1
ATOM 919 N N . SER A 1 141 ? 9.295 26.420 34.212 1.00 15.50 120 SER A N 1
ATOM 920 C CA . SER A 1 141 ? 8.099 27.239 34.388 1.00 16.53 120 SER A CA 1
ATOM 921 C C . SER A 1 141 ? 8.240 28.585 33.681 1.00 17.73 120 SER A C 1
ATOM 922 O O . SER A 1 141 ? 7.281 29.073 33.074 1.00 18.63 120 SER A O 1
ATOM 925 N N . ALA A 1 142 ? 9.438 29.169 33.716 1.00 17.80 121 ALA A N 1
ATOM 926 C CA . ALA A 1 142 ? 9.685 30.426 32.993 1.00 18.44 121 ALA A CA 1
ATOM 927 C C . ALA A 1 142 ? 9.533 30.266 31.486 1.00 18.74 121 ALA A C 1
ATOM 928 O O . ALA A 1 142 ? 8.828 31.065 30.836 1.00 19.34 121 ALA A O 1
ATOM 930 N N . HIS A 1 143 ? 10.195 29.273 30.903 1.00 18.16 122 HIS A N 1
ATOM 931 C CA . HIS A 1 143 ? 10.125 29.079 29.455 1.00 18.31 122 HIS A CA 1
ATOM 932 C C . HIS A 1 143 ? 8.758 28.657 28.942 1.00 18.18 122 HIS A C 1
ATOM 933 O O . HIS A 1 143 ? 8.357 29.069 27.842 1.00 18.71 122 HIS A O 1
ATOM 940 N N . LEU A 1 144 ? 8.027 27.840 29.707 1.00 17.86 123 LEU A N 1
ATOM 941 C CA . LEU A 1 144 ? 6.649 27.469 29.336 1.00 18.13 123 LEU A CA 1
ATOM 942 C C . LEU A 1 144 ? 5.595 28.543 29.633 1.00 19.76 123 LEU A C 1
ATOM 943 O O . LEU A 1 144 ? 4.433 28.437 29.179 1.00 20.21 123 LE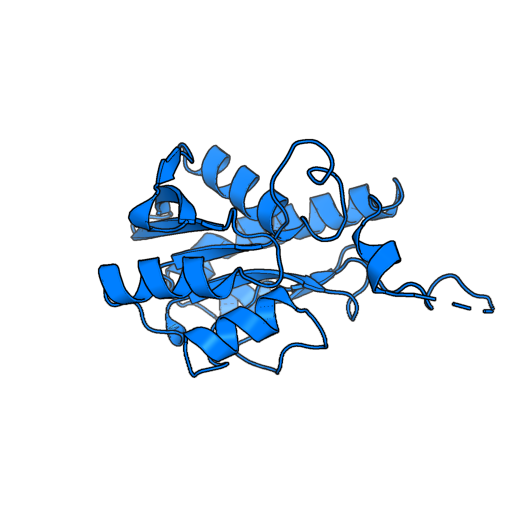U A O 1
ATOM 948 N N . SER A 1 145 ? 5.977 29.562 30.395 1.00 20.76 124 SER A N 1
ATOM 949 C CA . SER A 1 145 ? 5.037 30.571 30.898 1.00 22.33 124 SER A CA 1
ATOM 950 C C . SER A 1 145 ? 3.890 29.909 31.682 1.00 22.19 124 SER A C 1
ATOM 951 O O . SER A 1 145 ? 2.735 30.343 31.652 1.00 22.63 124 SER A O 1
ATOM 954 N N . SER A 1 146 ? 4.225 28.842 32.390 1.00 20.73 125 SER A N 1
ATOM 955 C CA . SER A 1 146 ? 3.240 28.065 33.139 1.00 21.06 125 SER A CA 1
ATOM 956 C C . SER A 1 146 ? 3.940 27.151 34.116 1.00 20.77 125 SER A C 1
ATOM 957 O O . SER A 1 146 ? 4.931 26.543 33.754 1.00 19.52 125 SER A O 1
ATOM 960 N N . GLN A 1 147 ? 3.395 27.048 35.326 1.00 21.52 126 GLN A N 1
ATOM 961 C CA . GLN A 1 147 ? 3.809 26.038 36.308 1.00 22.60 126 GLN A CA 1
ATOM 962 C C . GLN A 1 147 ? 2.972 24.751 36.194 1.00 20.73 126 GLN A C 1
ATOM 963 O O . GLN A 1 147 ? 3.230 23.784 36.921 1.00 19.39 126 GLN A O 1
ATOM 969 N N . GLN A 1 148 ? 1.961 24.747 35.327 1.00 20.55 127 GLN A N 1
ATOM 970 C CA . GLN A 1 148 ? 0.913 23.702 35.320 1.00 20.54 127 GLN A CA 1
ATOM 971 C C . GLN A 1 148 ? 1.283 22.476 34.514 1.00 18.28 127 GLN A C 1
ATOM 972 O O . GLN A 1 148 ? 0.547 22.036 33.624 1.00 18.51 127 GLN A O 1
ATOM 978 N N . TYR A 1 149 ? 2.439 21.907 34.859 1.00 16.41 128 TYR A N 1
ATOM 979 C CA . TYR A 1 149 ? 2.867 20.629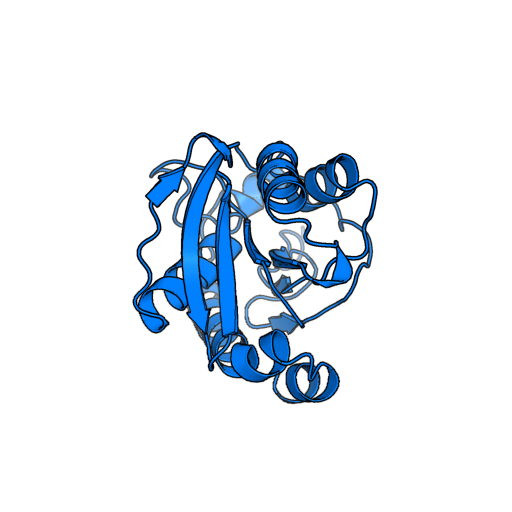 34.366 1.00 15.11 128 TYR A CA 1
ATOM 980 C C . TYR A 1 149 ? 2.993 19.678 35.562 1.00 14.72 128 TYR A C 1
ATOM 981 O O . TYR A 1 149 ? 3.116 20.130 36.695 1.00 14.44 128 TYR A O 1
ATOM 990 N N . TRP A 1 150 ? 2.942 18.385 35.272 1.00 14.23 129 TRP A N 1
ATOM 991 C CA . TRP A 1 150 ? 3.012 17.343 36.306 1.00 14.04 129 TRP A CA 1
ATOM 992 C C . TRP A 1 150 ? 4.429 17.142 36.729 1.00 13.57 129 TRP A C 1
ATOM 993 O O . TRP A 1 150 ? 5.349 17.309 35.916 1.00 13.03 129 TRP A O 1
ATOM 1004 N N . ARG A 1 151 ? 4.612 16.755 37.987 1.00 12.93 130 ARG A N 1
ATOM 1005 C CA . ARG A 1 151 ? 5.935 16.449 38.513 1.00 12.63 130 ARG A CA 1
ATOM 1006 C C . ARG A 1 151 ? 5.927 15.106 39.209 1.00 13.11 130 ARG A C 1
ATOM 1007 O O . ARG A 1 151 ? 4.987 14.755 39.922 1.00 13.16 130 ARG A O 1
ATOM 1015 N N . LEU A 1 152 ? 7.000 14.361 38.996 1.00 12.91 131 LEU A N 1
ATOM 1016 C CA A LEU A 1 152 ? 7.297 13.174 39.769 0.50 13.25 131 LEU A CA 1
ATOM 1017 C CA B LEU A 1 152 ? 7.297 13.163 39.761 0.50 13.07 131 LEU A CA 1
ATOM 1018 C C . LEU A 1 152 ? 8.428 13.576 40.710 1.00 13.04 131 LEU A C 1
ATOM 1019 O O . LEU A 1 152 ? 9.588 13.731 40.296 1.00 12.77 131 LEU A O 1
ATOM 1028 N N . ARG A 1 153 ? 8.048 13.791 41.962 1.00 13.34 132 ARG A N 1
ATOM 1029 C CA . ARG A 1 153 ? 8.924 14.329 42.985 1.00 13.52 132 ARG A CA 1
ATOM 1030 C C . ARG A 1 153 ? 9.638 13.158 43.650 1.00 13.34 132 ARG A C 1
ATOM 1031 O O . ARG A 1 153 ? 8.982 12.374 44.355 1.00 14.36 132 ARG A O 1
ATOM 1039 N N . ILE A 1 154 ? 10.957 13.030 43.436 1.00 12.38 133 ILE A N 1
ATOM 1040 C CA . ILE A 1 154 ? 11.743 11.914 43.969 1.00 12.25 133 ILE A CA 1
ATOM 1041 C C . ILE A 1 154 ? 12.494 12.406 45.207 1.00 12.41 133 ILE A C 1
ATOM 1042 O O . ILE A 1 154 ? 13.432 13.208 45.111 1.00 12.54 133 ILE A O 1
ATOM 1047 N N . GLY A 1 155 ? 12.062 11.966 46.390 1.00 12.68 134 GLY A N 1
ATOM 1048 C CA . GLY A 1 155 ? 12.645 12.482 47.635 1.00 13.43 134 GLY A CA 1
ATOM 1049 C C . GLY A 1 155 ? 14.135 12.187 47.744 1.00 13.32 134 GLY A C 1
ATOM 1050 O O . GLY A 1 155 ? 14.577 11.069 47.495 1.00 13.29 134 GLY A O 1
ATOM 1051 N N . ILE A 1 156 ? 14.921 13.213 48.095 1.00 13.39 135 ILE A N 1
ATOM 1052 C CA . ILE A 1 156 ? 16.347 13.054 48.413 1.00 13.80 135 ILE A CA 1
ATOM 1053 C C . ILE A 1 156 ? 16.693 13.512 49.834 1.00 14.54 135 ILE A C 1
ATOM 1054 O O . ILE A 1 156 ? 17.857 13.425 50.258 1.00 15.57 135 ILE A O 1
ATOM 1059 N N . GLY A 1 157 ? 15.694 14.004 50.569 1.00 15.15 136 GLY A N 1
ATOM 1060 C CA . GLY A 1 157 ? 15.922 14.660 51.841 1.00 16.45 136 GLY A CA 1
ATOM 1061 C C . GLY A 1 157 ? 16.581 16.018 51.707 1.00 16.92 136 GLY A C 1
ATOM 1062 O O . GLY A 1 157 ? 16.876 16.465 50.597 1.00 16.65 136 GLY A O 1
ATOM 1063 N N . HIS A 1 158 ? 16.834 16.639 52.868 1.00 18.28 137 HIS A N 1
ATOM 1064 C CA . HIS A 1 158 ? 17.328 17.996 52.973 1.00 19.08 137 HIS A CA 1
ATOM 1065 C C . HIS A 1 158 ? 18.547 18.008 53.889 1.00 19.87 137 HIS A C 1
ATOM 1066 O O . HIS A 1 158 ? 18.617 17.220 54.821 1.00 20.13 137 HIS A O 1
ATOM 1073 N N . PRO A 1 159 ? 19.536 18.875 53.616 1.00 20.71 138 PRO A N 1
ATOM 1074 C CA . PRO A 1 159 ? 20.720 18.879 54.486 1.00 22.08 138 PRO A CA 1
ATOM 1075 C C . PRO A 1 159 ? 20.476 19.152 55.991 1.00 24.39 138 PRO A C 1
ATOM 1076 O O . PRO A 1 159 ? 21.300 18.766 56.818 1.00 24.84 138 PRO A O 1
ATOM 1080 N N . ARG A 1 160 ? 19.366 19.792 56.353 1.00 26.28 139 ARG A N 1
ATOM 1081 C CA . ARG A 1 160 ? 19.034 19.999 57.767 1.00 29.15 139 ARG A CA 1
ATOM 1082 C C . ARG A 1 160 ? 18.623 18.720 58.494 1.00 29.48 139 ARG A C 1
ATO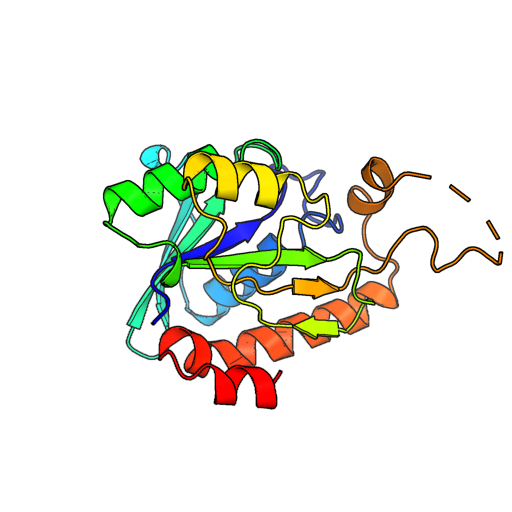M 1083 O O . ARG A 1 160 ? 18.712 18.646 59.713 1.00 30.05 139 ARG A O 1
ATOM 1091 N N . ASP A 1 161 ? 18.147 17.723 57.748 1.00 28.81 140 ASP A N 1
ATOM 1092 C CA . ASP A 1 161 ? 17.571 16.527 58.357 1.00 30.73 140 ASP A CA 1
ATOM 1093 C C . ASP A 1 161 ? 18.509 15.776 59.302 1.00 32.97 140 ASP A C 1
ATOM 1094 O O . ASP A 1 161 ? 18.070 15.226 60.315 1.00 36.61 140 ASP A O 1
ATOM 1099 N N . MET A 1 162 ? 19.797 15.762 58.981 1.00 34.10 141 MET A N 1
ATOM 1100 C CA . MET A 1 162 ? 20.747 14.925 59.689 1.00 36.64 141 MET A CA 1
ATOM 1101 C C . MET A 1 162 ? 21.425 15.643 60.860 1.00 37.73 141 MET A C 1
ATOM 1102 O O . MET A 1 162 ? 22.108 15.005 61.658 1.00 39.42 141 MET A O 1
ATOM 1107 N N . ILE A 1 163 ? 21.204 16.954 60.969 1.00 36.45 142 ILE A N 1
ATOM 1108 C CA . ILE A 1 163 ? 21.781 17.791 62.033 1.00 37.87 142 ILE A CA 1
ATOM 1109 C C . ILE A 1 163 ? 21.013 17.523 63.336 1.00 38.77 142 ILE A C 1
ATOM 1110 O O . ILE A 1 163 ? 19.850 17.141 63.279 1.00 39.07 142 ILE A O 1
ATOM 1115 N N . PRO A 1 164 ? 21.656 17.704 64.512 1.00 41.00 143 PRO A N 1
ATOM 1116 C CA . PRO A 1 164 ? 20.918 17.578 65.770 1.00 41.94 143 PRO A CA 1
ATOM 1117 C C . PRO A 1 164 ? 19.658 18.441 65.847 1.00 42.89 143 PRO A C 1
ATOM 1118 O O . PRO A 1 164 ? 18.590 17.914 66.196 1.00 44.81 143 PRO A O 1
ATOM 1122 N N . ASP A 1 174 ? 23.408 24.622 53.220 1.00 33.55 153 ASP A N 1
ATOM 1123 C CA . ASP A 1 174 ? 23.975 24.690 51.877 1.00 31.95 153 ASP A CA 1
ATOM 1124 C C . ASP A 1 174 ? 23.324 23.666 50.943 1.00 29.81 153 ASP A C 1
ATOM 1125 O O . ASP A 1 174 ? 23.866 22.574 50.746 1.00 29.60 153 ASP A O 1
ATOM 1130 N N . VAL A 1 175 ? 22.173 24.007 50.374 1.00 27.82 154 VAL A N 1
ATOM 1131 C CA . VAL A 1 175 ? 21.485 23.058 49.470 1.00 26.17 154 VAL A CA 1
ATOM 1132 C C . VAL A 1 175 ? 22.207 22.875 48.128 1.00 24.38 154 VAL A C 1
ATOM 1133 O O . VAL A 1 175 ? 22.135 21.794 47.518 1.00 21.85 154 VAL A O 1
ATOM 1137 N N . ALA A 1 176 ? 22.906 23.917 47.670 1.00 23.71 155 ALA A N 1
ATOM 1138 C CA . ALA A 1 176 ? 23.551 23.873 46.368 1.00 23.72 155 ALA A CA 1
ATOM 1139 C C . ALA A 1 176 ? 24.579 22.777 46.301 1.00 23.03 155 ALA A C 1
ATOM 1140 O O . ALA A 1 176 ? 24.644 22.058 45.319 1.00 23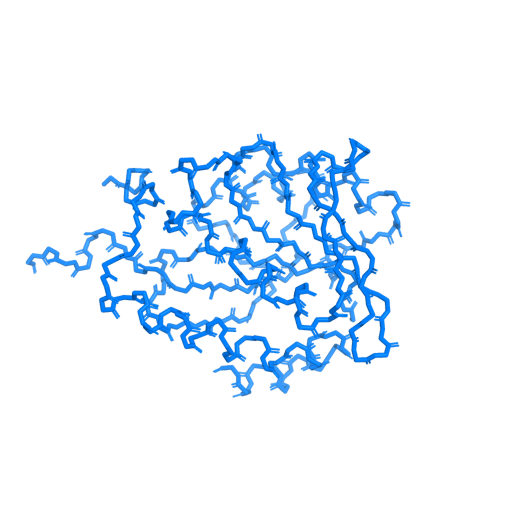.42 155 ALA A O 1
ATOM 1142 N N . ASN A 1 177 ? 25.364 22.638 47.360 1.00 22.80 156 ASN A N 1
ATOM 1143 C CA . ASN A 1 177 ? 26.394 21.602 47.413 1.00 23.30 156 ASN A CA 1
ATOM 1144 C C . ASN A 1 177 ? 25.830 20.228 47.811 1.00 21.23 156 ASN A C 1
ATOM 1145 O O . ASN A 1 177 ? 26.323 19.202 47.333 1.00 20.99 156 ASN A O 1
ATOM 1150 N N . PHE A 1 178 ? 24.789 20.200 48.643 1.00 19.45 157 PHE A N 1
ATOM 1151 C CA . PHE A 1 178 ? 24.106 18.934 48.994 1.00 18.03 157 PHE A CA 1
ATOM 1152 C C . PHE A 1 178 ? 23.660 18.166 47.757 1.00 16.72 157 PHE A C 1
ATOM 1153 O O . PHE A 1 178 ? 23.879 16.961 47.654 1.00 16.10 157 PHE A O 1
ATOM 1161 N N . VAL A 1 179 ? 23.030 18.847 46.795 1.00 15.59 158 VAL A N 1
ATOM 1162 C CA . VAL A 1 179 ? 22.465 18.136 45.644 1.00 14.89 158 VAL A CA 1
ATOM 1163 C C . VAL A 1 179 ? 23.558 17.729 44.640 1.00 15.02 158 VAL A C 1
ATOM 1164 O O . VAL A 1 179 ? 23.308 16.903 43.760 1.00 14.34 158 VAL A O 1
ATOM 1168 N N . LEU A 1 180 ? 24.773 18.257 44.821 1.00 16.04 159 LEU A N 1
ATOM 1169 C CA . LEU A 1 180 ? 25.914 17.880 43.982 1.00 17.03 159 LEU A CA 1
ATOM 1170 C C . LEU A 1 180 ? 26.761 16.734 44.575 1.00 17.64 159 LEU A C 1
ATOM 1171 O O . LEU A 1 180 ? 27.866 16.474 44.108 1.00 18.62 159 LEU A O 1
ATOM 1176 N N . LYS A 1 181 ? 26.222 16.051 45.576 1.00 17.28 160 LYS A N 1
ATOM 1177 C CA . LYS A 1 181 ? 26.816 14.827 46.139 1.00 18.00 160 LYS A CA 1
ATOM 1178 C C . LYS A 1 181 ? 25.862 13.672 45.856 1.00 16.38 160 LYS A C 1
ATOM 1179 O O . LYS A 1 181 ? 24.647 13.873 45.701 1.00 15.51 160 LYS A O 1
ATOM 1185 N N . PRO A 1 182 ? 26.403 12.440 45.791 1.00 16.14 161 PRO A N 1
ATOM 1186 C CA . PRO A 1 182 ? 25.544 11.294 45.698 1.00 15.20 161 PRO A CA 1
ATOM 1187 C C . PRO A 1 182 ? 24.792 11.053 46.996 1.00 14.76 161 PRO A C 1
ATOM 1188 O O . PRO A 1 182 ? 25.279 11.412 48.079 1.00 15.08 161 PRO A O 1
ATOM 1192 N N . PRO A 1 183 ? 23.624 10.422 46.903 1.00 13.83 162 PRO A N 1
ATOM 1193 C CA . PRO A 1 183 ? 22.972 9.975 48.125 1.00 13.89 162 PRO A CA 1
ATOM 1194 C C . PRO A 1 183 ? 23.903 9.076 48.934 1.00 14.40 162 PRO A C 1
ATOM 1195 O O . PRO A 1 183 ? 24.759 8.377 48.359 1.00 14.62 162 PRO A O 1
ATOM 1199 N N . ARG A 1 184 ? 23.717 9.074 50.241 1.00 14.57 163 ARG A N 1
ATOM 1200 C CA . ARG A 1 184 ? 24.365 8.061 51.097 1.00 15.53 163 ARG A CA 1
ATOM 1201 C C . ARG A 1 184 ? 23.836 6.676 50.693 1.00 15.81 163 ARG A C 1
ATOM 1202 O O . ARG A 1 184 ? 22.718 6.568 50.173 1.00 15.27 163 ARG A O 1
ATOM 1210 N N . LYS A 1 185 ? 24.627 5.626 50.930 1.00 16.97 164 LYS A N 1
ATOM 1211 C CA A LYS A 1 185 ? 24.246 4.278 50.452 0.50 17.13 164 LYS A CA 1
ATOM 1212 C CA B LYS A 1 185 ? 24.262 4.263 50.487 0.50 17.29 164 LYS A CA 1
ATOM 1213 C C . LYS A 1 185 ? 22.844 3.876 50.916 1.00 17.17 164 LYS A C 1
ATOM 1214 O O . LYS A 1 185 ? 22.032 3.381 50.102 1.00 16.70 164 LYS A O 1
ATOM 1225 N N . GLU A 1 186 ? 22.528 4.103 52.183 1.00 17.59 165 GLU A N 1
ATOM 1226 C CA . GLU A 1 186 ? 21.207 3.718 52.709 1.00 18.27 165 GLU A CA 1
ATOM 1227 C C . GLU A 1 186 ? 20.079 4.521 52.065 1.00 17.24 165 GLU A C 1
ATOM 1228 O O . GLU A 1 186 ? 18.967 4.011 51.887 1.00 17.01 165 GLU A O 1
ATOM 1234 N N . GLU A 1 187 ? 20.386 5.772 51.726 1.00 16.21 166 GLU A N 1
ATOM 1235 C CA . GLU A 1 187 ? 19.455 6.608 50.973 1.00 15.84 166 GLU A CA 1
ATOM 1236 C C . GLU A 1 187 ? 19.258 6.082 49.554 1.00 15.52 166 GLU A C 1
ATOM 1237 O O . GLU A 1 187 ? 18.124 6.023 49.029 1.00 15.77 166 GLU A O 1
ATOM 1243 N N . GLN A 1 188 ? 20.356 5.753 48.892 1.00 15.71 167 GLN A N 1
ATOM 1244 C CA . GLN A 1 188 ? 20.280 5.269 47.516 1.00 15.88 167 GLN A CA 1
ATOM 1245 C C . GLN A 1 188 ? 19.396 4.040 47.419 1.00 16.25 167 GLN A C 1
ATOM 1246 O O . GLN A 1 188 ? 18.592 3.899 46.482 1.00 16.34 167 GLN A O 1
ATOM 1252 N N . ASP A 1 189 ? 19.518 3.141 48.396 1.00 16.83 168 ASP A N 1
ATOM 1253 C CA . ASP A 1 189 ? 18.708 1.920 48.362 1.00 18.17 168 ASP A CA 1
ATOM 1254 C C . ASP A 1 189 ? 17.201 2.238 48.343 1.00 17.18 168 ASP A C 1
ATOM 1255 O O . ASP A 1 189 ? 16.439 1.649 47.539 1.00 17.52 168 ASP A O 1
ATOM 1260 N N . VAL A 1 190 ? 16.760 3.165 49.192 1.00 16.10 169 VAL A N 1
ATOM 1261 C CA . VAL A 1 190 ? 15.340 3.486 49.273 1.00 16.02 169 VAL A CA 1
ATOM 1262 C C . VAL A 1 190 ? 14.900 4.394 48.119 1.00 15.24 169 VAL A C 1
ATOM 1263 O O . VAL A 1 190 ? 13.779 4.247 47.632 1.00 15.72 169 VAL A O 1
ATOM 1267 N N . ILE A 1 191 ? 15.783 5.250 47.633 1.00 14.82 170 ILE A N 1
ATOM 1268 C CA . ILE A 1 191 ? 15.469 6.037 46.422 1.00 14.35 170 ILE A CA 1
ATOM 1269 C C . ILE A 1 191 ? 15.285 5.103 45.205 1.00 14.51 170 ILE A C 1
ATOM 1270 O O . ILE A 1 191 ? 14.333 5.290 44.431 1.00 14.53 170 ILE A O 1
ATOM 1275 N N . ASP A 1 192 ? 16.166 4.117 45.044 1.00 15.33 171 ASP A N 1
ATOM 1276 C CA . ASP A 1 192 ? 16.067 3.148 43.928 1.00 16.19 171 ASP A CA 1
ATOM 1277 C C . ASP A 1 192 ? 14.710 2.450 43.982 1.00 16.40 171 ASP A C 1
ATOM 1278 O O . ASP A 1 192 ? 14.034 2.29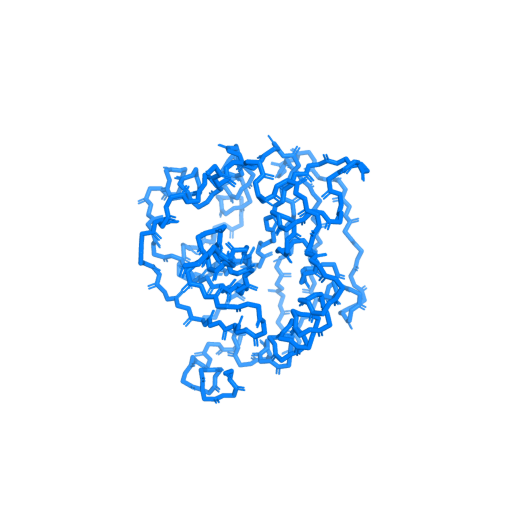2 42.929 1.00 15.62 171 ASP A O 1
ATOM 1283 N N . ALA A 1 193 ? 14.269 2.059 45.184 1.00 16.69 172 ALA A N 1
ATOM 1284 C CA . ALA A 1 193 ? 12.972 1.379 45.307 1.00 17.42 172 ALA A CA 1
ATOM 1285 C C . ALA A 1 193 ? 11.796 2.328 45.006 1.00 16.81 172 ALA A C 1
ATOM 1286 O O . ALA A 1 193 ? 10.785 1.908 44.420 1.00 17.63 172 ALA A O 1
ATOM 1288 N N . ALA A 1 194 ? 11.921 3.593 45.393 1.00 16.05 173 ALA A N 1
ATOM 1289 C CA . ALA A 1 194 ? 10.904 4.594 45.087 1.00 15.72 173 ALA A CA 1
ATOM 1290 C C . ALA A 1 194 ? 10.827 4.806 43.577 1.00 15.29 173 ALA A C 1
ATOM 1291 O O . ALA A 1 194 ? 9.724 4.923 43.031 1.00 15.49 173 ALA A O 1
ATOM 1293 N N . ILE A 1 195 ? 11.971 4.844 42.887 1.00 14.97 174 ILE A N 1
ATOM 1294 C CA . ILE A 1 195 ? 11.950 5.032 41.420 1.00 14.65 174 ILE A CA 1
ATOM 1295 C C . ILE A 1 195 ? 11.265 3.850 40.747 1.00 15.17 174 ILE A C 1
ATOM 1296 O O . ILE A 1 195 ? 10.469 4.031 39.831 1.00 15.13 174 ILE A O 1
ATOM 1301 N N . GLU A 1 196 ? 11.523 2.647 41.254 1.00 16.02 175 GLU A N 1
ATOM 1302 C CA . GLU A 1 196 ? 10.804 1.457 40.769 1.00 17.81 175 GLU A CA 1
ATOM 1303 C C . GLU A 1 196 ? 9.297 1.596 40.947 1.00 17.78 175 GLU A C 1
ATOM 1304 O O . GLU A 1 196 ? 8.527 1.251 40.037 1.00 17.47 175 GLU A O 1
ATOM 1310 N N . ARG A 1 197 ? 8.850 2.065 42.111 1.00 17.78 176 ARG A N 1
ATOM 1311 C CA . ARG A 1 197 ? 7.411 2.279 42.318 1.00 18.58 176 ARG A CA 1
ATOM 1312 C C . ARG A 1 197 ? 6.843 3.285 41.334 1.00 17.76 176 ARG A C 1
ATOM 1313 O O . ARG A 1 197 ? 5.719 3.114 40.861 1.00 18.45 176 ARG A O 1
ATOM 1321 N N . ALA A 1 198 ? 7.623 4.314 41.036 1.00 15.82 177 ALA A N 1
ATOM 1322 C CA . ALA A 1 198 ? 7.224 5.344 40.044 1.00 15.66 177 ALA A CA 1
ATOM 1323 C C . ALA A 1 198 ? 7.129 4.748 38.641 1.00 15.54 177 ALA A C 1
ATOM 1324 O O . ALA A 1 198 ? 6.167 5.033 37.897 1.00 16.48 177 ALA A O 1
ATOM 1326 N N . LEU A 1 199 ? 8.128 3.974 38.247 1.00 15.28 178 LEU A N 1
ATOM 1327 C CA . LEU A 1 199 ? 8.073 3.270 36.952 1.00 16.15 178 LEU A CA 1
ATOM 1328 C C . LEU A 1 199 ? 6.825 2.416 36.865 1.00 16.62 178 LEU A C 1
ATOM 1329 O O . LEU A 1 199 ? 6.156 2.375 35.818 1.00 17.61 178 LEU A O 1
ATOM 1334 N N . ALA A 1 200 ? 6.473 1.759 37.956 1.00 16.74 179 ALA A N 1
ATOM 1335 C CA . ALA A 1 200 ? 5.295 0.890 37.950 1.00 17.83 179 ALA A CA 1
ATOM 1336 C C . ALA A 1 200 ? 3.961 1.643 37.789 1.00 18.17 179 ALA A C 1
ATOM 1337 O O . ALA A 1 200 ? 2.976 1.018 37.386 1.00 18.34 179 ALA A O 1
ATOM 1339 N N . VAL A 1 201 ? 3.900 2.937 38.105 1.00 18.27 180 VAL A N 1
ATOM 1340 C CA . VAL A 1 201 ? 2.680 3.726 37.895 1.00 18.83 180 VAL A CA 1
ATOM 1341 C C . VAL A 1 201 ? 2.598 4.425 36.547 1.00 18.55 180 VAL A C 1
ATOM 1342 O O . VAL A 1 201 ? 1.591 5.055 36.233 1.00 18.49 180 VAL A O 1
ATOM 1346 N N . MET A 1 202 ? 3.649 4.325 35.735 1.00 18.03 181 MET A N 1
ATOM 1347 C CA . MET A 1 202 ? 3.645 4.975 34.433 1.00 18.47 181 MET A CA 1
ATOM 1348 C C . MET A 1 202 ? 2.478 4.610 33.523 1.00 18.45 181 MET A C 1
ATOM 1349 O O . MET A 1 202 ? 1.994 5.478 32.794 1.00 18.20 181 MET A O 1
ATOM 1354 N N . PRO A 1 203 ? 2.028 3.344 33.530 1.00 19.09 182 PRO A N 1
ATOM 1355 C CA . PRO A 1 203 ? 0.828 3.063 32.714 1.00 19.34 182 PRO A CA 1
ATOM 1356 C C . PRO A 1 203 ? -0.338 3.993 33.045 1.00 19.43 182 PRO A C 1
ATOM 1357 O O . PRO A 1 203 ? -0.985 4.533 32.134 1.00 19.76 182 PRO A O 1
ATOM 1361 N N . ALA A 1 204 ? -0.607 4.195 34.330 1.00 18.83 183 ALA A N 1
ATOM 1362 C CA . ALA A 1 204 ? -1.709 5.070 34.745 1.00 18.69 183 ALA A CA 1
ATOM 1363 C C . ALA A 1 204 ? -1.434 6.530 34.373 1.00 18.67 183 ALA A C 1
ATOM 1364 O O . ALA A 1 204 ? -2.310 7.243 33.905 1.00 19.21 183 ALA A O 1
ATOM 1366 N N . VAL A 1 205 ? -0.193 6.969 34.553 1.00 20.54 184 VAL A N 1
ATOM 1367 C CA . VAL A 1 205 ? 0.167 8.333 34.150 1.00 21.81 184 VAL A CA 1
ATOM 1368 C C . VAL A 1 205 ? -0.031 8.594 32.652 1.00 22.11 184 VAL A C 1
ATOM 1369 O O . VAL A 1 205 ? -0.657 9.589 32.257 1.00 22.43 184 VAL A O 1
ATOM 1373 N N . VAL A 1 206 ? 0.443 7.692 31.801 1.00 21.99 185 VAL A N 1
ATOM 1374 C CA . VAL A 1 206 ? 0.366 7.921 30.367 1.00 24.13 185 VAL A CA 1
ATOM 1375 C C . VAL A 1 206 ? -1.075 7.818 29.832 1.00 24.30 185 VAL A C 1
ATOM 1376 O O . VAL A 1 206 ? -1.416 8.354 28.759 1.00 26.60 185 VAL A O 1
ATOM 1380 N N . LYS A 1 207 ? -1.928 7.137 30.587 1.00 22.88 186 LYS A N 1
ATOM 1381 C CA . LYS A 1 207 ? -3.327 7.014 30.213 1.00 24.11 186 LYS A CA 1
ATOM 1382 C C . LYS A 1 207 ? -4.201 8.096 30.871 1.00 25.02 186 LYS A C 1
ATOM 1383 O O . LYS A 1 207 ? -5.412 8.129 30.654 1.00 25.93 186 LYS A O 1
ATOM 1389 N N . GLY A 1 208 ? -3.599 8.974 31.676 1.00 24.78 187 GLY A N 1
ATOM 1390 C CA . GLY A 1 208 ? -4.343 10.020 32.372 1.00 26.17 187 GLY A CA 1
ATOM 1391 C C . GLY A 1 208 ? -5.156 9.551 33.563 1.00 26.27 187 GLY A C 1
ATOM 1392 O O . GLY A 1 208 ? -6.066 10.246 34.022 1.00 28.65 187 GLY A O 1
ATOM 1393 N N . GLU A 1 209 ? -4.831 8.375 34.079 1.00 25.11 188 GLU A N 1
ATOM 1394 C CA . GLU A 1 209 ? -5.512 7.824 35.243 1.00 26.74 188 GLU A CA 1
ATOM 1395 C C . GLU A 1 209 ? -4.821 8.312 36.522 1.00 26.29 188 GLU A C 1
ATOM 1396 O O . GLU A 1 209 ? -4.166 7.535 37.205 1.00 25.52 188 GLU A O 1
ATOM 1402 N N . THR A 1 210 ? -4.999 9.602 36.826 1.00 27.43 189 THR A N 1
ATOM 1403 C CA . THR A 1 210 ? -4.289 10.290 37.912 1.00 28.15 189 THR A CA 1
ATOM 1404 C C . THR A 1 210 ? -4.527 9.681 39.275 1.00 28.77 189 THR A C 1
ATOM 1405 O O . THR A 1 210 ? -3.577 9.428 40.005 1.00 27.93 189 THR A O 1
ATOM 1409 N N . GLU A 1 211 ? -5.794 9.466 39.627 1.00 30.39 190 GLU A N 1
ATOM 1410 C CA . GLU A 1 211 ? -6.124 8.939 40.944 1.00 32.33 190 GLU A CA 1
ATOM 1411 C C . GLU A 1 211 ? -5.528 7.556 41.140 1.00 31.33 190 GLU A C 1
ATOM 1412 O O . GLU A 1 211 ? -4.988 7.259 42.201 1.00 32.76 190 GLU A O 1
ATOM 1414 N N . ARG A 1 212 ? -5.605 6.701 40.115 1.00 29.78 191 ARG A N 1
ATOM 1415 C CA . ARG A 1 212 ? -4.930 5.414 40.178 1.00 28.85 191 ARG A CA 1
ATOM 1416 C C . ARG A 1 212 ? -3.449 5.544 40.463 1.00 27.64 191 ARG A C 1
ATOM 1417 O O . ARG A 1 212 ? -2.903 4.835 41.299 1.00 28.82 191 ARG A O 1
ATOM 1425 N N . ALA A 1 213 ? -2.793 6.430 39.724 1.00 25.68 192 ALA A N 1
ATOM 1426 C CA . ALA A 1 213 ? -1.359 6.618 39.883 1.00 24.62 192 ALA A CA 1
ATOM 1427 C C . ALA A 1 213 ? -1.043 7.050 41.305 1.00 26.45 192 ALA A C 1
ATOM 1428 O O . ALA A 1 213 ? -0.103 6.550 41.899 1.00 27.18 192 ALA A O 1
ATOM 1430 N N . MET A 1 214 ? -1.840 7.948 41.875 1.00 28.31 193 MET A N 1
ATOM 1431 C CA . MET A 1 214 ? -1.555 8.438 43.230 1.00 30.30 193 MET A CA 1
ATOM 1432 C C . MET A 1 214 ? -1.762 7.391 44.313 1.00 33.43 193 MET A C 1
ATOM 1433 O O . MET A 1 214 ? -0.969 7.300 45.262 1.00 35.06 193 MET A O 1
ATOM 1438 N N . MET A 1 215 ? -2.815 6.594 44.155 1.00 34.96 194 MET A N 1
ATOM 1439 C CA . MET A 1 215 ? -3.085 5.494 45.076 1.00 38.54 194 MET A CA 1
ATOM 1440 C C . MET A 1 215 ? -1.933 4.492 45.031 1.00 38.54 194 MET A C 1
ATOM 1441 O O . MET A 1 215 ? -1.436 4.070 46.072 1.00 42.17 194 MET A O 1
ATOM 1443 N N . GLN A 1 216 ? -1.495 4.125 43.829 1.00 36.05 195 GLN A N 1
ATOM 1444 C CA . GLN A 1 216 ? -0.390 3.174 43.677 1.00 36.59 195 GLN A CA 1
ATOM 1445 C C . GLN A 1 216 ? 0.943 3.728 44.153 1.00 37.43 195 GLN A C 1
ATOM 1446 O O . GLN A 1 216 ? 1.839 2.972 44.529 1.00 40.35 195 GLN A O 1
ATOM 1452 N N . LEU A 1 217 ? 1.068 5.050 44.133 1.00 36.15 196 LEU A N 1
ATOM 1453 C CA . LEU A 1 217 ? 2.305 5.709 44.468 1.00 36.28 196 LEU A CA 1
ATOM 1454 C C . LEU A 1 217 ? 2.304 6.084 45.937 1.00 39.35 196 LEU A C 1
ATOM 1455 O O . LEU A 1 217 ? 2.867 5.357 46.735 1.00 42.10 196 LEU A O 1
#

CATH classification: 3.40.50.1470

InterPro domains:
  IPR001328 Peptidyl-tRNA hydrolase [MF_00083] (2-190)
  IPR001328 Peptidyl-tRNA hydrolase [PF01195] (4-197)
  IPR001328 Peptidyl-tRNA hydrolase [PTHR17224] (3-189)
  IPR001328 Peptidyl-tRNA hydrolase [TIGR00447] (3-181)
  IPR001328 Peptidyl-tRNA hydrolase [cd00462] (4-178)
  IPR018171 Peptidyl-tRNA hydrolase, conserved site [PS01195] (15-28)
  IPR018171 Peptidyl-tRNA hydrolase, conserved site [PS01196] (109-119)
  IPR036416 Peptidyl-tRNA hydrolase superfamily [G3DSA:3.40.50.1470] (1-201)
  IPR036416 Peptidyl-tRNA hydrolase superfamily [SSF53178] (1-197)

Radius of gyration: 15.08 Å; Cα contacts (8 Å, |Δi|>4): 430; chains: 1; bounding box: 37×31×48 Å

Sequence (187 aa):
MIKLIVGLGNPGAEYTTATRHNAGFWLVDQLAREAGATLRDERRFHGFYAKARLYGEEVHLLEPQTYMNRSGQSVVALAHFFKIILPNEILVAHDELDLPPGAVKLKLGGGSGGHNGLKDISAHLSSQQYWRLLRIGIGHPRDMIPDVANFVLKPPRKKEEQDVIDAAIERALAVMPAVVKGETERAMMQL

Solvent-accessible surface area: 9004 Å² total; per-residue (Å²): 116,10,69,0,0,0,0,0,1,12,23,46,94,160,59,80,62,9,11,23,3,0,0,16,30,0,0,67,76,1,4,78,102,33,69,22,79,42,148,109,67,216,138,6,93,2,70,25,6,122,4,80,6,103,77,47,108,0,13,0,0,6,1,50,17,101,8,78,104,0,0,74,0,0,23,28,0,1,126,86,65,160,12,109,28,82,35,0,0,0,0,3,3,15,34,91,27,78,36,18,26,10,111,16,94,65,3,56,27,27,57,73,15,79,0,4,138,25,0,14,69,74,21,104,30,81,85,0,42,6,2,46,0,0,1,4,32,33,155,92,130,122,176,120,67,66,77,30,10,76,118,76,10,132,148,106,28,45,70,68,0,66,51,0,0,100,95,0,7,61,2,0,43,11,9,0,91,39,77,44,81,155,0,90,91,116,40

Secondary structure (DSSP, 8-state):
---EEEE----SGGGTTSGGGHHHHHHHHHHHHHT---EEEGGGTEEEEEEEETTEEEEEEEE-S-GGGHHHHHHHHHHHHT--GGGEEEEEEETTS-TT-EEEEE----TT-HHHHHHHHHHT---SEEEEEE---TTTT---HHHHTTSPPPHHHHHHHHHHHHHHHHHHHHHHTT-HHHHHHH-

Organism: Burkholderia thailandensis (strain ATCC 700388 / DSM 13276 / CCUG 48851 / CIP 106301 / E264) (NCBI:txid271848)

Nearest PDB structures (foldseek):
  3v2i-assembly1_A  TM=1.005E+00  e=2.622E-43  Burkholderia thailandensis E264
  7brd-assembly1_A  TM=9.615E-01  e=2.459E-29  Klebsiella pneumoniae
  4p7b-assembly2_C  TM=9.596E-01  e=5.273E-29  Salmonella enterica subsp. enterica serovar Typhimurium str. LT2
  4zxp-assembly3_A  TM=9.586E-01  e=5.907E-28  Vibrio cholerae O1 biovar El Tor str. N16961
  2z2j-assembly1_A  TM=9.335E-01  e=6.439E-25  Mycobacterium tuberculosis H37Rv

Foldseek 3Di:
DAAEEEFEWEDDDLQCQFLFRLRVVLLVVLCVVQVWDFDDDVLLQFTWTQGQDLNDTHIYTYHHPGQLQLLSRVLSVCVVVVNAQQNYEYEGEAQPAAQLDKAKDFFDDDNPRNNLVNNCVNNVHRGHMYTYQYQYHPVPVPCPRPVNRSHHRDPVSVVSSVVNSVLLSVLVSCVNVVVVVVSRVSD

B-factor: mean 21.27, std 8.15, range [10.69, 49.82]